Protein AF-A0A0B4E7A9-F1 (afdb_monomer_lite)

Structure (mmCIF, N/CA/C/O backbone):
data_AF-A0A0B4E7A9-F1
#
_entry.id   AF-A0A0B4E7A9-F1
#
loop_
_atom_site.group_PDB
_atom_site.id
_atom_site.type_symbol
_atom_site.label_atom_id
_atom_site.label_alt_id
_atom_site.label_comp_id
_atom_site.label_asym_id
_atom_site.label_entity_id
_atom_site.label_seq_id
_atom_site.pdbx_PDB_ins_code
_atom_site.Cartn_x
_atom_site.Cartn_y
_atom_site.Cartn_z
_atom_site.occupancy
_atom_site.B_iso_or_equiv
_atom_site.auth_seq_id
_atom_site.auth_comp_id
_atom_site.auth_asym_id
_atom_site.auth_atom_id
_atom_site.pdbx_PDB_model_num
ATOM 1 N N . MET A 1 1 ? 3.392 7.972 -20.633 1.00 79.25 1 MET A N 1
ATOM 2 C CA . MET A 1 1 ? 4.430 6.943 -20.381 1.00 79.25 1 MET A CA 1
ATOM 3 C C . MET A 1 1 ? 4.010 5.597 -20.939 1.00 79.25 1 MET A C 1
ATOM 5 O O . MET A 1 1 ? 4.688 5.140 -21.844 1.00 79.25 1 MET A O 1
ATOM 9 N N . ALA A 1 2 ? 2.879 5.023 -20.505 1.00 83.12 2 ALA A N 1
ATOM 10 C CA . ALA A 1 2 ? 2.368 3.747 -21.030 1.00 83.12 2 ALA A CA 1
ATOM 11 C C . ALA A 1 2 ? 2.294 3.698 -22.569 1.00 83.12 2 ALA A C 1
ATOM 13 O O . ALA A 1 2 ? 2.794 2.765 -23.182 1.00 83.12 2 ALA A O 1
ATOM 14 N N . THR A 1 3 ? 1.783 4.761 -23.200 1.00 85.19 3 THR A N 1
ATOM 15 C CA . THR A 1 3 ? 1.750 4.888 -24.666 1.00 85.19 3 THR A CA 1
ATOM 16 C C . THR A 1 3 ? 3.132 4.816 -25.310 1.00 85.19 3 THR A C 1
ATOM 18 O O . THR A 1 3 ? 3.281 4.177 -26.338 1.00 85.19 3 THR A O 1
ATOM 21 N N . ARG A 1 4 ? 4.161 5.435 -24.716 1.00 87.12 4 ARG A N 1
ATOM 22 C CA . ARG A 1 4 ? 5.531 5.362 -25.244 1.00 87.12 4 ARG A CA 1
ATOM 23 C C . ARG A 1 4 ? 6.093 3.954 -25.110 1.00 87.12 4 ARG A C 1
ATOM 25 O O . ARG A 1 4 ? 6.691 3.473 -26.062 1.00 87.12 4 ARG A O 1
ATOM 32 N N . VAL A 1 5 ? 5.907 3.338 -23.943 1.00 87.62 5 VAL A N 1
ATOM 33 C CA . VAL A 1 5 ? 6.397 1.985 -23.650 1.00 87.62 5 VAL A CA 1
ATOM 34 C C . VAL A 1 5 ? 5.824 0.968 -24.634 1.00 87.62 5 VAL A C 1
ATOM 36 O O . VAL A 1 5 ? 6.561 0.118 -25.115 1.00 87.62 5 VAL A O 1
ATOM 39 N N . PHE A 1 6 ? 4.553 1.116 -25.006 1.00 89.62 6 PHE A N 1
ATOM 40 C CA . PHE A 1 6 ? 3.907 0.259 -25.997 1.00 89.62 6 PHE A CA 1
ATOM 41 C C . PHE A 1 6 ? 4.597 0.264 -27.374 1.00 89.62 6 PHE A C 1
ATOM 43 O O . PHE A 1 6 ? 4.564 -0.733 -28.082 1.00 89.62 6 PHE A O 1
ATOM 50 N N . PHE A 1 7 ? 5.234 1.374 -27.759 1.00 90.31 7 PHE A N 1
ATOM 51 C CA . PHE A 1 7 ? 5.950 1.500 -29.034 1.00 90.31 7 PHE A CA 1
ATOM 52 C C . PHE A 1 7 ? 7.452 1.198 -28.929 1.00 90.31 7 PHE A C 1
ATOM 54 O O . PHE A 1 7 ? 8.188 1.476 -29.876 1.00 90.31 7 PHE A O 1
ATOM 61 N N . LEU A 1 8 ? 7.933 0.690 -27.791 1.00 89.69 8 LEU A N 1
ATOM 62 C CA . LEU A 1 8 ? 9.306 0.201 -27.689 1.00 89.69 8 LEU A CA 1
ATOM 63 C C . LEU A 1 8 ? 9.434 -1.157 -28.386 1.00 89.69 8 LEU A C 1
ATOM 65 O O . LEU A 1 8 ? 8.503 -1.970 -28.357 1.00 89.69 8 LEU A O 1
ATOM 69 N N . GLU A 1 9 ? 10.599 -1.398 -28.984 1.00 90.12 9 GLU A N 1
ATOM 70 C CA . GLU A 1 9 ? 10.976 -2.720 -29.489 1.00 90.12 9 GLU A CA 1
ATOM 71 C C . GLU A 1 9 ? 10.923 -3.741 -28.346 1.00 90.12 9 GLU A C 1
ATOM 73 O O . GLU A 1 9 ? 11.226 -3.411 -27.204 1.00 90.12 9 GLU A O 1
ATOM 78 N N . ASP A 1 10 ? 10.458 -4.957 -28.631 1.00 89.88 10 ASP A N 1
ATOM 79 C CA . ASP A 1 10 ? 10.307 -6.058 -27.666 1.00 89.88 10 ASP A CA 1
ATOM 80 C C . ASP A 1 10 ? 9.360 -5.822 -26.470 1.00 89.88 10 ASP A C 1
ATOM 82 O O . ASP A 1 10 ? 9.141 -6.727 -25.659 1.00 89.88 10 ASP A O 1
ATOM 86 N N . SER A 1 11 ? 8.670 -4.679 -26.397 1.00 91.25 11 SER A N 1
ATOM 87 C CA . SER A 1 11 ? 7.643 -4.414 -25.373 1.00 91.25 11 SER A CA 1
ATOM 88 C C . SER A 1 11 ? 6.529 -5.470 -25.352 1.00 91.25 11 SER A C 1
ATOM 90 O O . SER A 1 11 ? 6.029 -5.837 -24.286 1.00 91.25 11 SER A O 1
ATOM 92 N N . THR A 1 12 ? 6.187 -6.034 -26.517 1.00 93.19 12 THR A N 1
ATOM 93 C CA . THR A 1 12 ? 5.204 -7.124 -26.649 1.00 93.19 12 THR A CA 1
ATOM 94 C C . THR A 1 12 ? 5.614 -8.366 -25.856 1.00 93.19 12 THR A C 1
ATOM 96 O O . THR A 1 12 ? 4.750 -9.009 -25.261 1.00 93.19 12 THR A O 1
ATOM 99 N N . ILE A 1 13 ? 6.912 -8.675 -25.768 1.00 92.56 13 ILE A N 1
ATOM 100 C CA . ILE A 1 13 ? 7.423 -9.804 -24.976 1.00 92.56 13 ILE A CA 1
ATOM 101 C C . ILE A 1 13 ? 7.167 -9.556 -23.487 1.00 92.56 13 ILE A C 1
ATOM 103 O O . ILE A 1 13 ? 6.699 -10.448 -22.782 1.00 92.56 13 ILE A O 1
ATOM 107 N N . GLY A 1 14 ? 7.395 -8.332 -23.008 1.00 91.25 14 GLY A N 1
ATOM 108 C CA . GLY A 1 14 ? 7.110 -7.987 -21.616 1.00 91.25 14 GLY A CA 1
ATOM 109 C C . GLY A 1 14 ? 5.615 -7.992 -21.283 1.00 91.25 14 GLY A C 1
ATOM 110 O O . GLY A 1 14 ? 5.234 -8.432 -20.199 1.00 91.25 14 GLY A O 1
ATOM 111 N N . TYR A 1 15 ? 4.744 -7.597 -22.218 1.00 93.19 15 TYR A N 1
ATOM 112 C CA . TYR A 1 15 ? 3.298 -7.786 -22.047 1.00 93.19 15 TYR A CA 1
ATOM 113 C C . TYR A 1 15 ? 2.917 -9.269 -22.009 1.00 93.19 15 TYR A C 1
ATOM 115 O O . TYR A 1 15 ? 2.138 -9.675 -21.150 1.00 93.19 15 TYR A O 1
ATOM 123 N N . GLN A 1 16 ? 3.482 -10.099 -22.889 1.00 93.25 16 GLN A N 1
ATOM 124 C CA . GLN A 1 16 ? 3.262 -11.548 -22.845 1.00 93.25 16 GLN A CA 1
ATOM 125 C C . GLN A 1 16 ? 3.737 -12.144 -21.518 1.00 93.25 16 GLN A C 1
ATOM 127 O O . GLN A 1 16 ? 3.043 -12.984 -20.957 1.00 93.25 16 GLN A O 1
ATOM 132 N N . PHE A 1 17 ? 4.869 -11.682 -20.985 1.00 90.38 17 PHE A N 1
ATOM 133 C CA . PHE A 1 17 ? 5.368 -12.105 -19.680 1.00 90.38 17 PHE A CA 1
ATOM 134 C C . PHE A 1 17 ? 4.383 -11.783 -18.545 1.00 90.38 17 PHE A C 1
ATOM 136 O O . PHE A 1 17 ? 4.127 -12.652 -17.718 1.00 90.38 17 PHE A O 1
ATOM 143 N N . LEU A 1 18 ? 3.788 -10.582 -18.532 1.00 89.19 18 LEU A N 1
ATOM 144 C CA . LEU A 1 18 ? 2.791 -10.184 -17.525 1.00 89.19 18 LEU A CA 1
ATOM 145 C C . LEU A 1 18 ? 1.546 -11.079 -17.526 1.00 89.19 18 LEU A C 1
ATOM 147 O O . LEU A 1 18 ? 1.022 -11.411 -16.467 1.00 89.19 18 LEU A O 1
ATOM 151 N N . TRP A 1 19 ? 1.065 -11.449 -18.713 1.00 89.88 19 TRP A N 1
ATOM 152 C CA . TRP A 1 19 ? -0.195 -12.183 -18.868 1.00 89.88 19 TRP A CA 1
ATOM 153 C C . TRP A 1 19 ? -0.018 -13.699 -18.984 1.00 89.88 19 TRP A C 1
ATOM 155 O O . TRP A 1 19 ? -1.009 -14.431 -19.032 1.00 89.88 19 TRP A O 1
ATOM 165 N N . LYS A 1 20 ? 1.222 -14.196 -19.025 1.00 91.25 20 LYS A N 1
ATOM 166 C CA . LYS A 1 20 ? 1.509 -15.630 -19.069 1.00 91.25 20 LYS A CA 1
ATOM 167 C C . LYS A 1 20 ? 1.197 -16.258 -17.712 1.00 91.25 20 LYS A C 1
ATOM 169 O O . LYS A 1 20 ? 2.032 -16.279 -16.811 1.00 91.25 20 LYS A O 1
ATOM 174 N N . ALA A 1 21 ? -0.009 -16.803 -17.595 1.00 88.19 21 ALA A N 1
ATOM 175 C CA . ALA A 1 21 ? -0.412 -17.581 -16.436 1.00 88.19 21 ALA A CA 1
ATOM 176 C C . ALA A 1 21 ? 0.412 -18.873 -16.345 1.00 88.19 21 ALA A C 1
ATOM 178 O O . ALA A 1 21 ? 0.481 -19.660 -17.291 1.00 88.19 21 ALA A O 1
ATOM 179 N N . ASP A 1 22 ? 1.020 -19.086 -15.184 1.00 90.00 22 ASP A N 1
ATOM 180 C CA . ASP A 1 22 ? 1.728 -20.309 -14.833 1.00 90.00 22 ASP A CA 1
ATOM 181 C C . ASP A 1 22 ? 0.898 -21.056 -13.783 1.00 90.00 22 ASP A C 1
ATOM 183 O O . ASP A 1 22 ? 0.927 -20.743 -12.589 1.00 90.00 22 ASP A O 1
ATOM 187 N N . PHE A 1 23 ? 0.093 -22.011 -14.250 1.00 89.88 23 PHE A N 1
ATOM 188 C CA . PHE A 1 23 ? -0.813 -22.768 -13.387 1.00 89.88 23 PHE A CA 1
ATOM 189 C C . PHE A 1 23 ? -0.063 -23.662 -12.398 1.00 89.88 23 PHE A C 1
ATOM 191 O O . PHE A 1 23 ? -0.579 -23.910 -11.312 1.00 89.88 23 PHE A O 1
ATOM 198 N N . GLU A 1 24 ? 1.163 -24.093 -12.704 1.00 92.50 24 GLU A N 1
ATOM 199 C CA . GLU A 1 24 ? 1.967 -24.870 -11.755 1.00 92.50 24 GLU A CA 1
ATOM 200 C C . GLU A 1 24 ? 2.304 -24.029 -10.521 1.00 92.50 24 GLU A C 1
ATOM 202 O O . GLU A 1 24 ? 2.195 -24.505 -9.388 1.00 92.50 24 GLU A O 1
ATOM 207 N N . LYS A 1 25 ? 2.608 -22.739 -10.715 1.00 88.19 25 LYS A N 1
ATOM 208 C CA . LYS A 1 25 ? 2.828 -21.802 -9.603 1.00 88.19 25 LYS A CA 1
ATOM 209 C C . LYS A 1 25 ? 1.578 -21.555 -8.768 1.00 88.19 25 LYS A C 1
ATOM 211 O O . LYS A 1 25 ? 1.718 -21.258 -7.584 1.00 88.19 25 LYS A O 1
ATOM 216 N N . MET A 1 26 ? 0.374 -21.721 -9.316 1.00 88.81 26 MET A N 1
ATOM 217 C CA . MET A 1 26 ? -0.864 -21.578 -8.537 1.00 88.81 26 MET A CA 1
ATOM 218 C C . MET A 1 26 ? -1.050 -22.692 -7.501 1.00 88.81 26 MET A C 1
ATOM 220 O O . MET A 1 26 ? -1.700 -22.466 -6.481 1.00 88.81 26 MET A O 1
ATOM 224 N N . PHE A 1 27 ? -0.468 -23.873 -7.724 1.00 90.94 27 PHE A N 1
ATOM 225 C CA . PHE A 1 27 ? -0.496 -24.971 -6.751 1.00 90.94 27 PHE A CA 1
ATOM 226 C C . PHE A 1 27 ? 0.582 -24.837 -5.668 1.00 90.94 27 PHE A C 1
ATOM 228 O O . PHE A 1 27 ? 0.568 -25.571 -4.679 1.00 90.94 27 PHE A O 1
ATOM 235 N N . GLN A 1 28 ? 1.512 -23.891 -5.817 1.00 89.44 28 GLN A N 1
ATOM 236 C CA . GLN A 1 28 ? 2.555 -23.644 -4.830 1.00 89.44 28 GLN A CA 1
ATOM 237 C C . GLN A 1 28 ? 2.029 -22.733 -3.721 1.00 89.44 28 GLN A C 1
ATOM 239 O O . GLN A 1 28 ? 1.655 -21.585 -3.959 1.00 89.44 28 GLN A O 1
ATOM 244 N N . ILE A 1 29 ? 2.086 -23.216 -2.478 1.00 84.19 29 ILE A N 1
ATOM 245 C CA . ILE A 1 29 ? 1.688 -22.454 -1.281 1.00 84.19 29 ILE A CA 1
ATOM 246 C C . ILE A 1 29 ? 2.434 -21.111 -1.211 1.00 84.19 29 ILE A C 1
ATOM 248 O O . ILE A 1 29 ? 1.846 -20.085 -0.878 1.00 84.19 29 ILE A O 1
ATOM 252 N N . LYS A 1 30 ? 3.714 -21.100 -1.605 1.00 83.69 30 LYS A N 1
ATOM 253 C CA . LYS A 1 30 ? 4.570 -19.907 -1.624 1.00 83.69 30 LYS A CA 1
ATOM 254 C C . LYS A 1 30 ? 4.008 -18.762 -2.476 1.00 83.69 30 LYS A C 1
ATOM 256 O O . LYS A 1 30 ? 4.111 -17.611 -2.067 1.00 83.69 30 LYS A O 1
ATOM 261 N N . THR A 1 31 ? 3.362 -19.061 -3.604 1.00 87.62 31 THR A N 1
ATOM 262 C CA . THR A 1 31 ? 2.726 -18.043 -4.459 1.00 87.62 31 THR A CA 1
ATOM 263 C C . THR A 1 31 ? 1.626 -17.295 -3.712 1.00 87.62 31 THR A C 1
ATOM 265 O O . THR A 1 31 ? 1.556 -16.070 -3.769 1.00 87.62 31 THR A O 1
ATOM 268 N N . TRP A 1 32 ? 0.798 -18.024 -2.963 1.00 85.19 32 TRP A N 1
ATOM 269 C CA . TRP A 1 32 ? -0.283 -17.436 -2.176 1.00 85.19 32 TRP A CA 1
ATOM 270 C C . TRP A 1 32 ? 0.235 -16.656 -0.972 1.00 85.19 32 TRP A C 1
ATOM 272 O O . TRP A 1 32 ? -0.303 -15.595 -0.674 1.00 85.19 32 TRP A O 1
ATOM 282 N N . ILE A 1 33 ? 1.300 -17.133 -0.318 1.00 81.25 33 ILE A N 1
ATOM 283 C CA . ILE A 1 33 ? 1.953 -16.399 0.777 1.00 81.25 33 ILE A CA 1
ATOM 284 C C . ILE A 1 33 ? 2.429 -15.034 0.285 1.00 81.25 33 ILE A C 1
ATOM 286 O O . ILE A 1 33 ? 2.100 -14.023 0.897 1.00 81.25 33 ILE A O 1
ATOM 290 N N . PHE A 1 34 ? 3.148 -15.002 -0.838 1.00 83.00 34 PHE A N 1
ATOM 291 C CA . PHE A 1 34 ? 3.664 -13.759 -1.406 1.00 83.00 34 PHE A CA 1
ATOM 292 C C . PHE A 1 34 ? 2.551 -12.825 -1.868 1.00 83.00 34 PHE A C 1
ATOM 294 O O . PHE A 1 34 ? 2.613 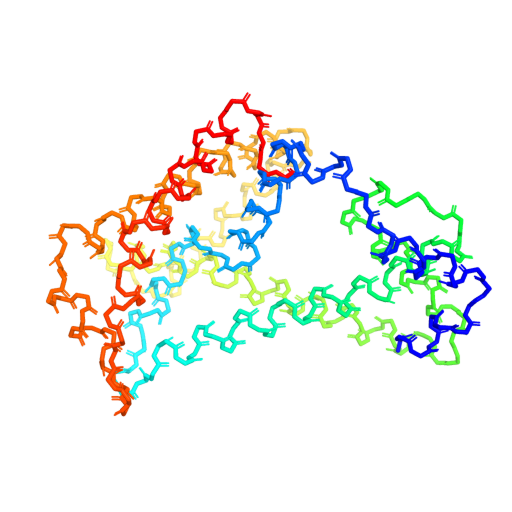-11.632 -1.595 1.00 83.00 34 PHE A O 1
ATOM 301 N N . ALA A 1 35 ? 1.500 -13.352 -2.502 1.00 86.25 35 ALA A N 1
ATOM 302 C CA . ALA A 1 35 ? 0.350 -12.545 -2.904 1.00 86.25 35 ALA A CA 1
ATOM 303 C C . ALA A 1 35 ? -0.373 -11.922 -1.695 1.00 86.25 35 ALA A C 1
ATOM 305 O O . ALA A 1 35 ? -0.712 -10.738 -1.715 1.00 86.25 35 ALA A O 1
ATOM 306 N N . LEU A 1 36 ? -0.583 -12.703 -0.630 1.00 84.62 36 LEU A N 1
ATOM 307 C CA . LEU A 1 36 ? -1.220 -12.227 0.596 1.00 84.62 36 LEU A CA 1
ATOM 308 C C . LEU A 1 36 ? -0.346 -11.209 1.331 1.00 84.62 36 LEU A C 1
ATOM 310 O O . LEU A 1 36 ? -0.856 -10.170 1.742 1.00 84.62 36 LEU A O 1
ATOM 314 N N . GLY A 1 37 ? 0.957 -11.464 1.463 1.00 80.06 37 GLY A N 1
ATOM 315 C CA . GLY A 1 37 ? 1.880 -10.505 2.063 1.00 80.06 37 GLY A CA 1
ATOM 316 C C . GLY A 1 37 ? 1.912 -9.189 1.293 1.00 80.06 37 GLY A C 1
ATOM 317 O O . GLY A 1 37 ? 1.766 -8.131 1.903 1.00 80.06 37 GLY A O 1
ATOM 318 N N . GLN A 1 38 ? 1.976 -9.239 -0.043 1.00 83.19 38 GLN A N 1
ATOM 319 C CA . GLN A 1 38 ? 1.880 -8.041 -0.883 1.00 83.19 38 GLN A CA 1
ATOM 320 C C . GLN A 1 38 ? 0.583 -7.265 -0.634 1.00 83.19 38 GLN A C 1
ATOM 322 O O . GLN A 1 38 ? 0.642 -6.058 -0.425 1.00 83.19 38 GLN A O 1
ATOM 327 N N . ALA A 1 39 ? -0.569 -7.940 -0.573 1.00 85.81 39 ALA A N 1
ATOM 328 C CA . ALA A 1 39 ? -1.846 -7.283 -0.297 1.00 85.81 39 ALA A CA 1
ATOM 329 C C . ALA A 1 39 ? -1.878 -6.607 1.089 1.00 85.81 39 ALA A C 1
ATOM 331 O O . ALA A 1 39 ? -2.366 -5.484 1.218 1.00 85.81 39 ALA A O 1
ATOM 332 N N . PHE A 1 40 ? -1.326 -7.255 2.121 1.00 80.94 40 PHE A N 1
ATOM 333 C CA . PHE A 1 40 ? -1.244 -6.688 3.473 1.00 80.94 40 PHE A CA 1
ATOM 334 C C . PHE A 1 40 ? -0.328 -5.461 3.533 1.00 80.94 4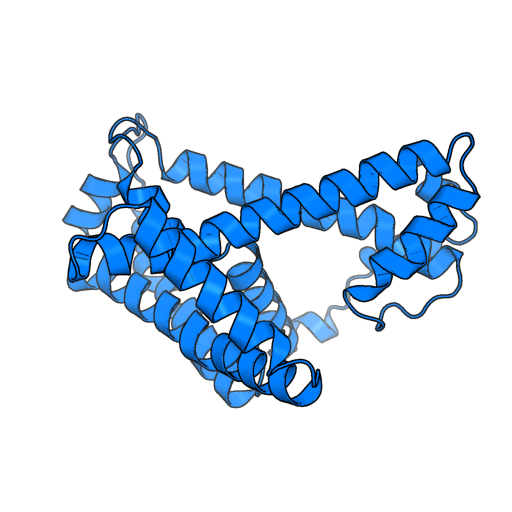0 PHE A C 1
ATOM 336 O O . PHE A 1 40 ? -0.666 -4.489 4.216 1.00 80.94 40 PHE A O 1
ATOM 343 N N . PHE A 1 41 ? 0.794 -5.485 2.808 1.00 78.31 41 PHE A N 1
ATOM 344 C CA . PHE A 1 41 ? 1.702 -4.343 2.706 1.00 78.31 41 PHE A CA 1
ATOM 345 C C . PHE A 1 41 ? 1.122 -3.194 1.893 1.00 78.31 41 PHE A C 1
ATOM 347 O O . PHE A 1 41 ? 1.161 -2.058 2.360 1.00 78.31 41 PHE A O 1
ATOM 354 N N . SER A 1 42 ? 0.567 -3.486 0.714 1.00 84.38 42 SER A N 1
ATOM 355 C CA . SER A 1 42 ? 0.024 -2.478 -0.204 1.00 84.38 42 SER A CA 1
ATOM 356 C C . SER A 1 42 ? -1.100 -1.680 0.458 1.00 84.38 42 SER A C 1
ATOM 358 O O . SER A 1 42 ? -1.103 -0.453 0.436 1.00 84.38 42 SER A O 1
ATOM 360 N N . LEU A 1 43 ? -1.991 -2.370 1.179 1.00 84.38 43 LEU A N 1
ATOM 361 C CA . LEU A 1 43 ? -3.111 -1.747 1.891 1.00 84.38 43 LEU A CA 1
ATOM 362 C C . LEU A 1 43 ? -2.768 -1.266 3.309 1.00 84.38 43 LEU A C 1
ATOM 364 O O . LEU A 1 43 ? -3.647 -0.771 4.012 1.00 84.38 43 LEU A O 1
ATOM 368 N N . SER A 1 44 ? -1.515 -1.416 3.752 1.00 79.88 44 SER A N 1
ATOM 369 C CA . SER A 1 44 ? -1.063 -1.021 5.092 1.00 79.88 44 SER A CA 1
ATOM 370 C C . SER A 1 44 ? -1.936 -1.593 6.228 1.00 79.88 44 SER A C 1
ATOM 372 O O . SER A 1 44 ? -2.208 -0.929 7.229 1.00 79.88 44 SER A O 1
ATOM 374 N N . LEU A 1 45 ? -2.386 -2.848 6.093 1.00 74.12 45 LEU A N 1
ATOM 375 C CA . LEU A 1 45 ? -3.352 -3.474 7.018 1.00 74.12 45 LEU A CA 1
ATOM 376 C C . LEU A 1 45 ? -2.796 -3.738 8.424 1.00 74.12 45 LEU A C 1
ATOM 378 O O . LEU A 1 45 ? -3.553 -4.026 9.347 1.00 74.12 45 LEU A O 1
ATOM 382 N N . ALA A 1 46 ? -1.483 -3.626 8.593 1.00 63.34 46 ALA A N 1
ATOM 383 C CA . ALA A 1 46 ? -0.818 -3.700 9.886 1.00 63.34 46 ALA A CA 1
ATOM 384 C C . ALA A 1 46 ? -0.413 -2.334 10.458 1.00 63.34 46 ALA A C 1
ATOM 386 O O . ALA A 1 46 ? 0.170 -2.266 11.540 1.00 63.34 46 ALA A O 1
ATOM 387 N N . GLY A 1 47 ? -0.656 -1.252 9.717 1.00 63.44 47 GLY A N 1
ATOM 388 C CA . GLY A 1 47 ? -0.282 0.089 10.129 1.00 63.44 47 GLY A CA 1
ATOM 389 C C . GLY A 1 47 ? -1.254 0.629 11.171 1.00 63.44 47 GLY A C 1
ATOM 390 O O . GLY A 1 47 ? -2.438 0.809 10.893 1.00 63.44 47 GLY A O 1
ATOM 391 N N . SER A 1 48 ? -0.733 0.994 12.342 1.00 68.12 48 SER A N 1
ATOM 392 C CA . SER A 1 48 ? -1.415 1.862 13.313 1.00 68.12 48 SER A CA 1
ATOM 393 C C . SER A 1 48 ? -1.952 3.147 12.667 1.00 68.12 48 SER A C 1
ATOM 395 O O . SER A 1 48 ? -2.978 3.661 13.097 1.00 68.12 48 SER A O 1
ATOM 397 N N . GLY A 1 49 ? -1.310 3.631 11.598 1.00 73.06 49 GLY A N 1
ATOM 398 C CA . GLY A 1 49 ? -1.705 4.835 10.862 1.00 73.06 49 GLY A CA 1
ATOM 399 C C . GLY A 1 49 ? -3.147 4.825 10.341 1.00 73.06 49 GLY A C 1
ATOM 400 O O . GLY A 1 49 ? -3.843 5.827 10.465 1.00 73.06 49 GLY A O 1
ATOM 401 N N . THR A 1 50 ? -3.662 3.689 9.857 1.00 81.19 50 THR A N 1
ATOM 402 C CA . THR A 1 50 ? -5.062 3.610 9.391 1.00 81.19 50 THR A CA 1
ATOM 403 C C . THR A 1 50 ? -6.056 3.737 10.548 1.00 81.19 50 THR A C 1
ATOM 405 O O . THR A 1 50 ? -7.124 4.319 10.377 1.00 81.19 50 THR A O 1
ATOM 408 N N . VAL A 1 51 ? -5.699 3.242 11.738 1.00 82.06 51 VAL A N 1
ATOM 409 C CA . VAL A 1 51 ? -6.511 3.401 12.957 1.00 82.06 51 VAL A CA 1
ATOM 410 C C . VAL A 1 51 ? -6.496 4.857 13.419 1.00 82.06 51 VAL A C 1
ATOM 412 O O . VAL A 1 51 ? -7.554 5.403 13.717 1.00 82.06 51 VAL A O 1
ATOM 415 N N . VAL A 1 52 ? -5.326 5.499 13.401 1.00 82.44 52 VAL A N 1
ATOM 416 C CA . VAL A 1 52 ? -5.166 6.927 13.722 1.00 82.44 52 VAL A CA 1
ATOM 417 C C . VAL A 1 52 ? -5.970 7.803 12.761 1.00 82.44 52 VAL A C 1
ATOM 419 O O . VAL A 1 52 ? -6.735 8.662 13.174 1.00 82.44 52 VAL A O 1
ATOM 422 N N . TYR A 1 53 ? -5.894 7.552 11.456 1.00 82.31 53 TYR A N 1
ATOM 423 C CA . TYR A 1 53 ? -6.728 8.279 10.497 1.00 82.31 53 TYR A CA 1
ATOM 424 C C . TYR A 1 53 ? -8.213 7.985 10.680 1.00 82.31 53 TYR A C 1
ATOM 426 O O . TYR A 1 53 ? -9.034 8.888 10.526 1.00 82.31 53 TYR A O 1
ATOM 434 N N . GLY A 1 54 ? -8.551 6.753 11.059 1.00 84.94 54 GLY A N 1
ATOM 435 C CA . GLY A 1 54 ? -9.900 6.372 11.452 1.00 84.94 54 GLY A CA 1
ATOM 436 C C . GLY A 1 54 ? -10.432 7.181 12.636 1.00 84.94 54 GLY A C 1
ATOM 437 O O . GLY A 1 54 ? -11.591 7.583 12.602 1.00 84.94 54 GLY A O 1
ATOM 438 N N . SER A 1 55 ? -9.597 7.485 13.636 1.00 85.88 55 SER A N 1
ATOM 439 C CA . SER A 1 55 ? -10.000 8.266 14.818 1.00 85.88 55 SER A CA 1
ATOM 440 C C . SER A 1 55 ? -10.343 9.725 14.483 1.00 85.88 55 SER A C 1
ATOM 442 O O . SER A 1 55 ? -11.118 10.360 15.198 1.00 85.88 55 SER A O 1
ATOM 444 N N . TYR A 1 56 ? -9.819 10.246 13.367 1.00 86.88 56 TYR A N 1
ATOM 445 C CA . TYR A 1 56 ? -10.098 11.599 12.873 1.00 86.88 56 TYR A CA 1
ATOM 446 C C . TYR A 1 56 ? -11.263 11.668 11.880 1.00 86.88 56 TYR A C 1
ATOM 448 O O . TYR A 1 56 ? -11.669 12.768 11.485 1.00 86.88 56 TYR A O 1
ATOM 456 N N . LEU A 1 57 ? -11.800 10.524 11.443 1.00 90.06 57 LEU A N 1
ATOM 457 C CA . LEU A 1 57 ? -12.945 10.499 10.540 1.00 90.06 57 LEU A CA 1
ATOM 458 C C . LEU A 1 57 ? -14.212 10.955 11.262 1.00 90.06 57 LEU A C 1
ATOM 460 O O . LEU A 1 57 ? -14.476 10.619 12.413 1.00 90.06 57 LEU A O 1
ATOM 464 N N . LYS A 1 58 ? -15.035 11.713 10.542 1.00 92.12 58 LYS A N 1
ATOM 465 C CA . LYS A 1 58 ? -16.378 12.053 11.001 1.00 92.12 58 LYS A CA 1
ATOM 466 C C . LYS A 1 58 ? -17.282 10.823 10.903 1.00 92.12 58 LYS A C 1
ATOM 468 O O . LYS A 1 58 ? -17.155 10.032 9.971 1.00 92.12 58 LYS A O 1
ATOM 473 N N . GLU A 1 59 ? -18.250 10.711 11.809 1.00 91.75 59 GLU A N 1
ATOM 474 C CA . GLU A 1 59 ? -19.184 9.574 11.843 1.00 91.75 59 GLU A CA 1
ATOM 475 C C . GLU A 1 59 ? -20.146 9.506 10.639 1.00 91.75 59 GLU A C 1
ATOM 477 O O . GLU A 1 59 ? -20.807 8.492 10.427 1.00 91.75 59 GLU A O 1
ATOM 482 N N . ASP A 1 60 ? -20.247 10.564 9.830 1.00 92.56 60 ASP A N 1
ATOM 483 C CA . ASP A 1 60 ? -21.054 10.584 8.605 1.00 92.56 60 ASP A CA 1
ATOM 484 C C . ASP A 1 60 ? -20.327 9.990 7.385 1.00 92.56 60 ASP A C 1
ATOM 486 O O . ASP A 1 60 ? -20.921 9.871 6.309 1.00 92.56 60 ASP A O 1
ATOM 490 N N . VAL A 1 61 ? -19.063 9.585 7.537 1.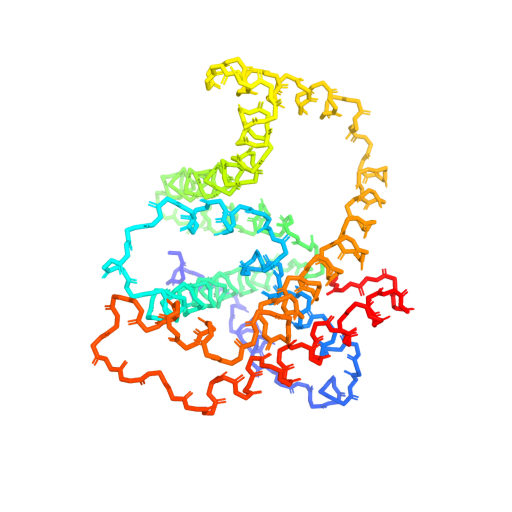00 93.50 61 VAL A N 1
ATOM 491 C CA . VAL A 1 61 ? -18.266 8.992 6.461 1.00 93.50 61 VAL A CA 1
ATOM 492 C C . VAL A 1 61 ? -18.564 7.503 6.315 1.00 93.50 61 VAL A C 1
ATOM 494 O O . VAL A 1 61 ? -18.422 6.715 7.242 1.00 93.50 61 VAL A O 1
ATOM 497 N N . ASP A 1 62 ? -18.896 7.095 5.091 1.00 94.31 62 ASP A N 1
ATOM 498 C CA . ASP A 1 62 ? -19.023 5.688 4.727 1.00 94.31 62 ASP A CA 1
ATOM 499 C C . ASP A 1 62 ? -17.636 5.022 4.606 1.00 94.31 62 ASP A C 1
ATOM 501 O O . ASP A 1 62 ? -16.985 5.053 3.550 1.00 94.31 62 ASP A O 1
ATOM 505 N N . VAL A 1 63 ? -17.190 4.391 5.694 1.00 92.44 63 VAL A N 1
ATOM 506 C CA . VAL A 1 63 ? -15.875 3.731 5.780 1.00 92.44 63 VAL A CA 1
ATOM 507 C C . VAL A 1 63 ? -15.740 2.519 4.858 1.00 92.44 63 VAL A C 1
ATOM 509 O O . VAL A 1 63 ? -14.669 2.293 4.297 1.00 92.44 63 VAL A O 1
ATOM 512 N N . LEU A 1 64 ? -16.816 1.759 4.633 1.00 91.81 64 LEU A N 1
ATOM 513 C CA . LEU A 1 64 ? -16.766 0.567 3.781 1.00 91.81 64 LEU A CA 1
ATOM 514 C C . LEU A 1 64 ? -16.771 0.941 2.289 1.00 91.81 64 LEU A C 1
ATOM 516 O O . LEU A 1 64 ? -16.111 0.280 1.494 1.00 91.81 64 LEU A O 1
ATOM 520 N N . ASN A 1 65 ? -17.454 2.013 1.874 1.00 92.56 65 ASN A N 1
ATOM 521 C CA . ASN A 1 65 ? -17.319 2.503 0.497 1.00 92.56 65 ASN A CA 1
ATOM 522 C C . ASN A 1 65 ? -15.934 3.122 0.264 1.00 92.56 65 ASN A C 1
ATOM 524 O O . ASN A 1 65 ? -15.318 2.908 -0.780 1.00 92.56 65 ASN A O 1
ATOM 528 N N . SER A 1 66 ? -15.418 3.841 1.262 1.00 92.31 66 SER A N 1
ATOM 529 C CA . SER A 1 66 ? -14.069 4.409 1.214 1.00 92.31 66 SER A CA 1
ATOM 530 C C . SER A 1 66 ? -13.004 3.316 1.076 1.00 92.31 66 SER A C 1
ATOM 532 O O . SER A 1 66 ? -12.143 3.417 0.203 1.00 92.31 66 SER A O 1
ATOM 534 N N . SER A 1 67 ? -13.095 2.230 1.851 1.00 90.81 67 SER A N 1
ATOM 535 C CA . SER A 1 67 ? -12.134 1.119 1.780 1.00 90.81 67 SER A CA 1
ATOM 536 C C . SER A 1 67 ? -12.175 0.361 0.446 1.00 90.81 67 SER A C 1
ATOM 538 O O . SER A 1 67 ? -11.123 -0.046 -0.057 1.00 90.81 67 SER A O 1
ATOM 540 N N . LEU A 1 68 ? -13.354 0.230 -0.178 1.00 92.38 68 LEU A N 1
ATOM 541 C CA . LEU A 1 68 ? -13.488 -0.327 -1.530 1.00 92.38 68 LEU A CA 1
ATOM 542 C C . LEU A 1 68 ? -12.778 0.542 -2.573 1.00 92.38 68 LEU A C 1
ATOM 544 O O . LEU A 1 68 ? -12.047 0.013 -3.411 1.00 92.38 68 LEU A O 1
ATOM 548 N N . HIS A 1 69 ? -12.952 1.865 -2.510 1.00 93.88 69 HIS A N 1
ATOM 549 C CA . HIS A 1 69 ? -12.253 2.784 -3.410 1.00 93.88 69 HIS A CA 1
ATOM 550 C C . HIS A 1 69 ? -10.740 2.740 -3.210 1.00 93.88 69 HIS A C 1
ATOM 552 O O . HIS A 1 69 ? -10.016 2.649 -4.199 1.00 93.88 69 HIS A O 1
ATOM 558 N N . VAL A 1 70 ? -10.265 2.754 -1.960 1.00 91.69 70 VAL A N 1
ATOM 559 C CA . VAL A 1 70 ? -8.831 2.636 -1.649 1.00 91.69 70 VAL A CA 1
ATOM 560 C C . VAL A 1 70 ? -8.261 1.355 -2.256 1.00 91.69 70 VAL A C 1
ATOM 562 O O . VAL A 1 70 ? -7.309 1.425 -3.026 1.00 91.69 70 VAL A O 1
ATOM 565 N N . SER A 1 71 ? -8.901 0.209 -2.008 1.00 92.00 71 SER A N 1
ATOM 566 C CA . SER A 1 71 ? -8.432 -1.088 -2.518 1.00 92.00 71 SER A CA 1
ATOM 567 C C . SER A 1 71 ? -8.422 -1.152 -4.048 1.00 92.00 71 SER A C 1
ATOM 569 O O . SER A 1 71 ? -7.495 -1.695 -4.654 1.00 92.00 71 SER A O 1
ATOM 571 N N . PHE A 1 72 ? -9.443 -0.578 -4.690 1.00 95.12 72 PHE A N 1
ATOM 572 C CA . PHE A 1 72 ? -9.543 -0.529 -6.145 1.00 95.12 72 PHE A CA 1
ATOM 573 C C . PHE A 1 72 ? -8.453 0.346 -6.770 1.00 95.12 72 PHE A C 1
ATOM 575 O O . PHE A 1 72 ? -7.778 -0.096 -7.699 1.00 95.12 72 PHE A O 1
ATOM 582 N N . TYR A 1 73 ? -8.271 1.574 -6.275 1.00 94.00 73 TYR A N 1
ATOM 583 C CA . TYR A 1 73 ? -7.283 2.498 -6.831 1.00 94.00 73 TYR A CA 1
ATOM 584 C C . TYR A 1 73 ? -5.847 2.054 -6.550 1.00 94.00 73 TYR A C 1
ATOM 586 O O . TYR A 1 73 ? -5.001 2.228 -7.425 1.00 94.00 73 TYR A O 1
ATOM 594 N N . ASP A 1 74 ? -5.589 1.433 -5.398 1.00 91.50 74 ASP A N 1
ATOM 595 C CA . ASP A 1 74 ? -4.300 0.813 -5.076 1.00 91.50 74 ASP A CA 1
ATOM 596 C C . ASP A 1 74 ? -3.945 -0.291 -6.085 1.00 91.50 74 ASP A C 1
ATOM 598 O O . ASP A 1 74 ? -2.933 -0.221 -6.787 1.00 91.50 74 ASP A O 1
ATOM 602 N N . THR A 1 75 ? -4.859 -1.248 -6.273 1.00 92.44 75 THR A N 1
ATOM 603 C CA . THR A 1 75 ? -4.679 -2.349 -7.232 1.00 92.44 75 THR A CA 1
ATOM 604 C C . THR A 1 75 ? -4.532 -1.831 -8.665 1.00 92.44 75 THR A C 1
ATOM 606 O O . THR A 1 75 ? -3.676 -2.293 -9.423 1.00 92.44 75 THR A O 1
ATOM 609 N N . LEU A 1 76 ? -5.348 -0.848 -9.057 1.00 93.56 76 LEU A N 1
ATOM 610 C CA . LEU A 1 76 ? -5.276 -0.235 -10.380 1.00 93.56 76 LEU A CA 1
ATOM 611 C C . LEU A 1 76 ? -3.925 0.455 -10.600 1.00 93.56 76 LEU A C 1
ATOM 613 O O . LEU A 1 76 ? -3.326 0.292 -11.664 1.00 93.56 76 LEU A O 1
ATOM 617 N N . ALA A 1 77 ? -3.427 1.196 -9.608 1.00 89.88 77 ALA A N 1
ATOM 618 C CA . ALA A 1 77 ? -2.123 1.841 -9.676 1.00 89.88 77 ALA A CA 1
ATOM 619 C C . ALA A 1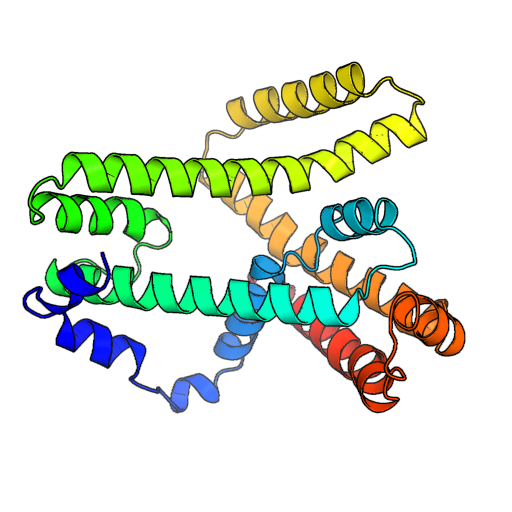 77 ? -0.992 0.809 -9.811 1.00 89.88 77 ALA A C 1
ATOM 621 O O . ALA A 1 77 ? -0.120 0.985 -10.666 1.00 89.88 77 ALA A O 1
ATOM 622 N N . ALA A 1 78 ? -1.044 -0.292 -9.054 1.00 89.62 78 ALA A N 1
ATOM 623 C CA . ALA A 1 78 ? -0.075 -1.384 -9.146 1.00 89.62 78 ALA A CA 1
ATOM 624 C C . ALA A 1 78 ? -0.065 -2.042 -10.540 1.00 89.62 78 ALA A C 1
ATOM 626 O O . ALA A 1 78 ? 1.000 -2.221 -11.138 1.00 89.62 78 ALA A O 1
ATOM 627 N N . ILE A 1 79 ? -1.242 -2.331 -11.109 1.00 91.38 79 ILE A N 1
ATOM 628 C CA . ILE A 1 79 ? -1.367 -2.891 -12.466 1.00 91.38 79 ILE A CA 1
ATOM 629 C C . ILE A 1 79 ? -0.832 -1.908 -13.513 1.00 91.38 79 ILE A C 1
ATOM 631 O O . ILE A 1 79 ? -0.071 -2.299 -14.400 1.00 91.38 79 ILE A O 1
ATOM 635 N N . LEU A 1 80 ? -1.189 -0.623 -13.416 1.00 90.81 80 LEU A N 1
ATOM 636 C CA . LEU A 1 80 ? -0.691 0.405 -14.333 1.00 90.81 80 LEU A CA 1
ATOM 637 C C . LEU A 1 80 ? 0.833 0.543 -14.249 1.00 90.81 80 LEU A C 1
ATOM 639 O O . LEU A 1 80 ? 1.487 0.644 -15.287 1.00 90.81 80 LEU A O 1
ATOM 643 N N . ALA A 1 81 ? 1.409 0.501 -13.047 1.00 88.88 81 ALA A N 1
ATOM 644 C CA . ALA A 1 81 ? 2.855 0.513 -12.858 1.00 88.88 81 ALA A CA 1
ATOM 645 C C . ALA A 1 81 ? 3.514 -0.711 -13.513 1.00 88.88 81 ALA A C 1
ATOM 647 O O . ALA A 1 81 ? 4.473 -0.551 -14.271 1.00 88.88 81 ALA A O 1
ATOM 648 N N . ALA A 1 82 ? 2.963 -1.912 -13.312 1.00 89.56 82 ALA A N 1
ATOM 649 C CA . ALA A 1 82 ? 3.461 -3.139 -13.933 1.00 89.56 82 ALA A CA 1
ATOM 650 C C . ALA A 1 82 ? 3.420 -3.075 -15.473 1.00 89.56 82 ALA A C 1
ATOM 652 O O . ALA A 1 82 ? 4.402 -3.429 -16.126 1.00 89.56 82 ALA A O 1
ATOM 653 N N . LEU A 1 83 ? 2.338 -2.538 -16.052 1.00 90.75 83 LEU A N 1
ATOM 654 C CA . LEU A 1 83 ? 2.162 -2.350 -17.502 1.00 90.75 83 LEU A CA 1
ATOM 655 C C . LEU A 1 83 ? 3.127 -1.334 -18.130 1.00 90.75 83 LEU A C 1
ATOM 657 O O . LEU A 1 83 ? 3.279 -1.313 -19.353 1.00 90.75 83 LEU A O 1
ATOM 661 N N . VAL A 1 84 ? 3.754 -0.473 -17.328 1.00 90.00 84 VAL A N 1
ATOM 662 C CA . VAL A 1 84 ? 4.780 0.468 -17.799 1.00 90.00 84 VAL A CA 1
ATOM 663 C C . VAL A 1 84 ? 6.181 -0.081 -17.542 1.00 90.00 84 VAL A C 1
ATOM 665 O O . VAL A 1 84 ? 7.022 -0.041 -18.437 1.00 90.00 84 VAL A O 1
ATOM 668 N N . ILE A 1 85 ? 6.441 -0.600 -16.342 1.00 90.06 85 ILE A N 1
ATOM 669 C CA . ILE A 1 85 ? 7.784 -1.004 -15.917 1.00 90.06 85 ILE A CA 1
ATOM 670 C C . ILE A 1 85 ? 8.200 -2.309 -16.601 1.00 90.06 85 ILE A C 1
ATOM 672 O O . ILE A 1 85 ? 9.262 -2.348 -17.214 1.00 90.06 85 ILE A O 1
ATOM 676 N N . ILE A 1 86 ? 7.377 -3.362 -16.556 1.00 90.81 86 ILE A N 1
ATOM 677 C CA . ILE A 1 86 ? 7.780 -4.687 -17.054 1.00 90.81 86 ILE A CA 1
ATOM 678 C C . ILE A 1 86 ? 8.056 -4.683 -18.567 1.00 90.81 86 ILE A C 1
ATOM 680 O O . ILE A 1 86 ? 9.126 -5.136 -18.967 1.00 90.81 86 ILE A O 1
ATOM 684 N N . PRO A 1 87 ? 7.205 -4.114 -19.439 1.00 91.75 87 PRO A N 1
ATOM 685 C CA . PRO A 1 87 ? 7.516 -4.060 -20.867 1.00 91.75 87 PRO A CA 1
ATOM 686 C C . PRO A 1 87 ? 8.761 -3.232 -21.186 1.00 91.75 87 PRO A C 1
ATOM 688 O O . PRO A 1 87 ? 9.545 -3.623 -22.051 1.00 91.75 87 PRO A O 1
ATOM 691 N N . ALA A 1 88 ? 8.999 -2.136 -20.459 1.00 90.81 88 ALA A N 1
ATOM 692 C CA . ALA A 1 88 ? 10.225 -1.353 -20.605 1.00 90.81 88 ALA A CA 1
ATOM 693 C C . ALA A 1 88 ? 11.473 -2.161 -20.210 1.00 90.81 88 ALA A C 1
ATOM 695 O O . ALA A 1 88 ? 12.517 -2.041 -20.844 1.00 90.81 88 ALA A O 1
ATOM 696 N N . VAL A 1 89 ? 11.367 -3.015 -19.192 1.00 90.31 89 VAL A N 1
ATOM 697 C CA . VAL A 1 89 ? 12.459 -3.883 -18.725 1.00 90.31 89 VAL A CA 1
ATOM 698 C C . VAL A 1 89 ? 12.888 -4.869 -19.802 1.00 90.31 89 VAL A C 1
ATOM 700 O O . VAL A 1 89 ? 14.078 -4.945 -20.102 1.00 90.31 89 VAL A O 1
ATOM 703 N N . PHE A 1 90 ? 11.926 -5.530 -20.447 1.00 90.44 90 PHE A N 1
ATOM 704 C CA . PHE A 1 90 ? 12.195 -6.412 -21.586 1.00 90.44 90 PHE A CA 1
ATOM 705 C C . PHE A 1 90 ? 12.766 -5.646 -22.784 1.00 90.44 90 PHE A C 1
ATOM 707 O O . PHE A 1 90 ? 13.777 -6.065 -23.338 1.00 90.44 90 PHE A O 1
ATOM 714 N N . SER A 1 91 ? 12.190 -4.485 -23.113 1.00 90.56 91 SER A N 1
ATOM 715 C CA . SER A 1 91 ? 12.643 -3.642 -24.235 1.00 90.56 91 SER A CA 1
ATOM 716 C C . SER A 1 91 ? 14.102 -3.189 -24.103 1.00 90.56 91 SER A C 1
ATOM 718 O O . SER A 1 91 ? 14.771 -2.907 -25.091 1.00 90.56 91 SER A O 1
ATOM 720 N N . PHE A 1 92 ? 14.610 -3.078 -22.872 1.00 90.12 92 PHE A N 1
ATOM 721 C CA . PHE A 1 92 ? 15.989 -2.669 -22.601 1.00 90.12 92 PHE A CA 1
ATOM 722 C C . PHE A 1 92 ? 16.895 -3.819 -22.143 1.00 90.12 92 PHE A C 1
ATOM 724 O O . PHE A 1 92 ? 17.989 -3.544 -21.640 1.00 90.12 92 PHE A O 1
ATOM 731 N N . GLY A 1 93 ? 16.447 -5.074 -22.268 1.00 86.69 93 GLY A N 1
ATOM 732 C CA . GLY A 1 93 ? 17.223 -6.263 -21.903 1.00 86.69 93 GLY A CA 1
ATOM 733 C C . GLY A 1 93 ? 17.637 -6.313 -20.428 1.00 86.69 93 GLY A C 1
ATOM 734 O O . GLY A 1 93 ? 18.726 -6.784 -20.113 1.00 86.69 93 GLY A O 1
ATOM 735 N N . MET A 1 94 ? 16.817 -5.765 -19.527 1.00 86.62 94 MET A N 1
ATOM 736 C CA . MET A 1 94 ? 17.085 -5.765 -18.085 1.00 86.62 94 MET A CA 1
ATOM 737 C C . MET A 1 94 ? 16.489 -7.000 -17.404 1.00 86.62 94 MET A C 1
ATOM 739 O O . MET A 1 94 ? 15.464 -7.531 -17.827 1.00 86.62 94 MET A O 1
ATOM 743 N N . GLU A 1 95 ? 17.106 -7.427 -16.303 1.00 82.75 95 GLU A N 1
ATOM 744 C CA . GLU A 1 95 ? 16.579 -8.519 -15.487 1.00 82.75 95 GLU A CA 1
ATOM 745 C C . GLU A 1 95 ? 15.383 -8.063 -14.641 1.00 82.75 95 GLU A C 1
ATOM 747 O O . GLU A 1 95 ? 15.466 -7.116 -13.857 1.00 82.75 95 GLU A O 1
ATOM 752 N N . VAL A 1 96 ? 14.265 -8.784 -14.761 1.00 75.88 96 VAL A N 1
ATOM 753 C CA . VAL A 1 96 ? 13.022 -8.523 -14.009 1.00 75.88 96 VAL A CA 1
ATOM 754 C C . VAL A 1 96 ? 13.210 -8.726 -12.496 1.00 75.88 96 VAL A C 1
ATOM 756 O O . VAL A 1 96 ? 12.492 -8.135 -11.694 1.00 75.88 96 VAL A O 1
ATOM 759 N N . SER A 1 97 ? 14.205 -9.517 -12.090 1.00 69.62 97 SER A N 1
ATOM 760 C CA . SER A 1 97 ? 14.547 -9.833 -10.697 1.00 69.62 97 SER A CA 1
ATOM 761 C C . SER A 1 97 ? 15.261 -8.712 -9.932 1.00 69.62 97 SER A C 1
ATOM 763 O O . SER A 1 97 ? 15.514 -8.881 -8.743 1.00 69.62 97 SER A O 1
ATOM 765 N N . ALA A 1 98 ? 15.564 -7.562 -10.547 1.00 59.31 98 ALA A N 1
ATOM 766 C CA . ALA A 1 98 ? 16.320 -6.486 -9.885 1.00 59.31 98 ALA A CA 1
ATOM 767 C C . ALA A 1 98 ? 15.529 -5.688 -8.816 1.00 59.31 98 ALA A C 1
ATOM 769 O O . ALA A 1 98 ? 16.036 -4.707 -8.267 1.00 59.31 98 ALA A O 1
ATOM 770 N N . GLY A 1 99 ? 14.294 -6.095 -8.501 1.00 67.12 99 GLY A N 1
ATOM 771 C CA . GLY A 1 99 ? 13.519 -5.568 -7.377 1.00 67.12 99 GLY A CA 1
ATOM 772 C C . GLY A 1 99 ? 13.057 -4.110 -7.543 1.00 67.12 99 GLY A C 1
ATOM 773 O O . GLY A 1 99 ? 12.949 -3.611 -8.665 1.00 67.12 99 GLY A O 1
ATOM 774 N N . PRO A 1 100 ? 12.776 -3.392 -6.437 1.00 60.41 100 PRO A N 1
ATOM 775 C CA . PRO A 1 100 ? 12.228 -2.027 -6.465 1.00 60.41 100 PRO A CA 1
ATOM 776 C C . PRO A 1 100 ? 13.113 -1.008 -7.202 1.00 60.41 100 PRO A C 1
ATOM 778 O O . PRO A 1 100 ? 12.614 -0.027 -7.752 1.00 60.41 100 PRO A O 1
ATOM 781 N N . GLY A 1 101 ? 14.425 -1.264 -7.278 1.00 71.06 101 GLY A N 1
ATOM 782 C CA . GLY A 1 101 ? 15.384 -0.452 -8.034 1.00 71.06 101 GLY A CA 1
ATOM 783 C C . GLY A 1 101 ? 15.114 -0.412 -9.543 1.00 71.06 101 GLY A C 1
ATOM 784 O O . GLY A 1 101 ? 15.570 0.501 -10.233 1.00 71.06 101 GLY A O 1
ATOM 785 N N . LEU A 1 102 ? 14.326 -1.357 -10.062 1.00 78.25 102 LEU A N 1
ATOM 786 C CA . LEU A 1 102 ? 14.042 -1.503 -11.486 1.00 78.25 102 LEU A CA 1
ATOM 787 C C . LEU A 1 102 ? 13.361 -0.267 -12.079 1.00 78.25 102 LEU A C 1
ATOM 789 O O . LEU A 1 102 ? 13.674 0.115 -13.205 1.00 78.25 102 LEU A O 1
ATOM 793 N N . MET A 1 103 ? 12.502 0.422 -11.318 1.00 85.38 103 MET A N 1
ATOM 794 C CA . MET A 1 103 ? 11.896 1.676 -11.784 1.00 85.38 103 MET A CA 1
ATOM 795 C C . MET A 1 103 ? 12.946 2.774 -12.007 1.00 85.38 103 MET A C 1
ATOM 797 O O . MET A 1 103 ? 12.840 3.541 -12.964 1.00 85.38 103 MET A O 1
ATOM 801 N N . PHE A 1 104 ? 13.988 2.820 -11.171 1.00 85.81 104 PHE A N 1
ATOM 802 C CA . PHE A 1 104 ? 15.066 3.808 -11.247 1.00 85.81 104 PHE A CA 1
ATOM 803 C C . PHE A 1 104 ? 16.079 3.499 -12.354 1.00 85.81 104 PHE A C 1
ATOM 805 O O . PHE A 1 104 ? 16.863 4.369 -12.717 1.00 85.81 104 PHE A O 1
ATOM 812 N N . LEU A 1 105 ? 16.036 2.297 -12.933 1.00 84.69 105 LEU A N 1
ATOM 813 C CA . LEU A 1 105 ? 16.828 1.924 -14.106 1.00 84.69 105 LEU A CA 1
ATOM 814 C C . LEU A 1 105 ? 16.008 2.036 -15.398 1.00 84.69 105 LEU A C 1
ATOM 816 O O . LEU A 1 105 ? 16.455 2.635 -16.378 1.00 84.69 105 LEU A O 1
ATOM 820 N N . ALA A 1 106 ? 14.787 1.500 -15.390 1.00 87.44 106 ALA A N 1
ATOM 821 C CA . ALA A 1 106 ? 13.932 1.411 -16.565 1.00 87.44 106 ALA A CA 1
ATOM 822 C C . ALA A 1 106 ? 13.348 2.759 -16.978 1.00 87.44 106 ALA A C 1
ATOM 824 O O . ALA A 1 106 ? 13.440 3.143 -18.146 1.00 87.44 106 ALA A O 1
ATOM 825 N N . MET A 1 107 ? 12.777 3.506 -16.030 1.00 89.69 107 MET A N 1
ATOM 826 C CA . MET A 1 107 ? 12.054 4.737 -16.351 1.00 89.69 107 MET A CA 1
ATOM 827 C C . MET A 1 107 ? 12.961 5.821 -16.944 1.00 89.69 107 MET A C 1
ATOM 829 O O . MET A 1 107 ? 12.573 6.400 -17.962 1.00 89.69 107 MET A O 1
ATOM 833 N N . PRO A 1 108 ? 14.189 6.061 -16.435 1.00 90.44 108 PRO A N 1
ATOM 834 C CA . PRO A 1 108 ? 15.110 6.997 -17.077 1.00 90.44 108 PRO A CA 1
ATOM 835 C C . PRO A 1 108 ? 15.411 6.659 -18.540 1.00 90.44 108 PRO A C 1
ATOM 837 O O . PRO A 1 108 ? 15.451 7.565 -19.373 1.00 90.44 108 PRO A O 1
ATOM 840 N N . ARG A 1 109 ? 15.558 5.371 -18.883 1.00 90.19 109 ARG A N 1
ATOM 841 C CA . ARG A 1 109 ? 15.775 4.937 -20.273 1.00 90.19 109 ARG A CA 1
ATOM 842 C C . ARG A 1 109 ? 14.551 5.196 -21.150 1.00 90.19 109 ARG A C 1
ATOM 844 O O . ARG A 1 109 ? 14.707 5.696 -22.261 1.00 90.19 109 ARG A O 1
ATOM 851 N N . VAL A 1 110 ? 13.336 4.958 -20.640 1.00 90.12 110 VAL A N 1
ATOM 852 C CA . VAL A 1 110 ? 12.097 5.335 -21.350 1.00 90.12 110 VAL A CA 1
ATOM 853 C C . VAL A 1 110 ? 12.085 6.837 -21.637 1.00 90.12 110 VAL A C 1
ATOM 855 O O . VAL A 1 110 ? 11.815 7.246 -22.767 1.00 90.12 110 VAL A O 1
ATOM 858 N N . PHE A 1 111 ? 12.412 7.667 -20.641 1.00 92.62 111 PHE A N 1
ATOM 859 C CA . PHE A 1 111 ? 12.410 9.121 -20.796 1.00 92.62 111 PHE A CA 1
ATOM 860 C C . PHE A 1 111 ? 13.441 9.610 -21.809 1.00 92.62 111 PHE A C 1
ATOM 862 O O . PHE A 1 111 ? 13.126 10.506 -22.585 1.00 92.62 111 PHE A O 1
ATOM 869 N N . GLN A 1 112 ? 14.633 9.016 -21.869 1.00 91.69 112 GLN A N 1
ATOM 870 C CA . GLN A 1 112 ? 15.650 9.391 -22.861 1.00 91.69 112 GLN A CA 1
ATOM 871 C C . GLN A 1 112 ? 15.173 9.226 -24.308 1.00 91.69 112 GLN A C 1
ATOM 873 O O . GLN A 1 112 ? 15.611 9.968 -25.183 1.00 91.69 112 GLN A O 1
ATOM 878 N N . GLN A 1 113 ? 14.244 8.304 -24.555 1.00 87.19 113 GLN A N 1
ATOM 879 C CA . GLN A 1 113 ? 13.673 8.082 -25.878 1.00 87.19 113 GLN A CA 1
ATOM 880 C C . GLN A 1 113 ? 12.399 8.895 -26.155 1.00 87.19 113 GLN A C 1
ATOM 882 O O . GLN A 1 113 ? 11.762 8.707 -27.193 1.00 87.19 113 GLN A O 1
ATOM 887 N N . MET A 1 114 ? 11.968 9.750 -25.225 1.00 86.69 114 MET A N 1
ATOM 888 C CA . MET A 1 114 ? 10.797 10.606 -25.398 1.00 86.69 114 MET A CA 1
ATOM 889 C C . MET A 1 114 ? 11.216 12.025 -25.795 1.00 86.69 114 MET A C 1
ATOM 891 O O . MET A 1 114 ? 12.111 12.598 -25.164 1.00 86.69 114 MET A O 1
ATOM 895 N N . PRO A 1 115 ? 10.522 12.666 -26.753 1.00 88.50 115 PRO A N 1
ATOM 896 C CA . PRO A 1 115 ? 10.624 14.112 -26.896 1.00 88.50 115 PRO A CA 1
ATOM 897 C C . PRO A 1 115 ? 10.205 14.770 -25.575 1.00 88.50 115 PRO A C 1
ATOM 899 O O . PRO A 1 115 ? 9.243 14.346 -24.933 1.00 88.50 115 PRO A O 1
ATOM 902 N N . PHE A 1 116 ? 10.965 15.777 -25.138 1.00 90.94 116 PHE A N 1
ATOM 903 C CA . PHE A 1 116 ? 10.814 16.410 -23.818 1.00 90.94 116 PHE A CA 1
ATOM 904 C C . PHE A 1 116 ? 10.959 15.450 -22.622 1.00 90.94 116 PHE A C 1
ATOM 906 O O . PHE A 1 116 ? 10.476 15.742 -21.528 1.00 90.94 116 PHE A O 1
ATOM 913 N N . GLY A 1 117 ? 11.672 14.332 -22.790 1.00 90.75 117 GLY A N 1
ATOM 914 C CA . GLY A 1 117 ? 11.865 13.305 -21.764 1.00 90.75 117 GLY A CA 1
ATOM 915 C C . GLY A 1 117 ? 12.296 13.815 -20.389 1.00 90.75 117 GLY A C 1
ATOM 916 O O . GLY A 1 117 ? 11.813 13.324 -19.374 1.00 90.75 117 GLY A O 1
ATOM 917 N N . ARG A 1 118 ? 13.136 14.858 -20.338 1.00 93.31 118 ARG A N 1
ATOM 918 C CA . ARG A 1 118 ? 13.552 15.501 -19.078 1.00 93.31 118 ARG A CA 1
ATOM 919 C C . ARG A 1 118 ? 12.368 16.049 -18.276 1.00 93.31 118 ARG A C 1
ATOM 921 O O . ARG A 1 118 ? 12.331 15.855 -17.069 1.00 93.31 118 ARG A O 1
ATOM 928 N N . ILE A 1 119 ? 11.387 16.675 -18.934 1.00 93.19 119 ILE A N 1
ATOM 929 C CA . ILE A 1 119 ? 10.184 17.206 -18.271 1.00 93.19 119 ILE A CA 1
ATOM 930 C C . ILE A 1 119 ? 9.370 16.053 -17.678 1.00 93.19 119 ILE A C 1
ATOM 932 O O . ILE A 1 119 ? 9.001 16.097 -16.506 1.00 93.19 119 ILE A O 1
ATOM 936 N N . PHE A 1 120 ? 9.149 14.991 -18.457 1.00 90.56 120 PHE A N 1
ATOM 937 C CA . PHE A 1 120 ? 8.435 13.803 -17.984 1.00 90.56 120 PHE A CA 1
ATOM 938 C C . PHE A 1 120 ? 9.160 13.101 -16.834 1.00 90.56 120 PHE A C 1
ATOM 940 O O . PHE A 1 120 ? 8.504 12.655 -15.897 1.00 90.56 120 PHE A O 1
ATOM 947 N N . SER A 1 121 ? 10.493 13.057 -16.872 1.00 91.88 121 SER A N 1
ATOM 948 C CA . SER A 1 121 ? 11.318 12.534 -15.785 1.00 91.88 121 SER A CA 1
ATOM 949 C C . SER A 1 121 ? 11.142 13.350 -14.506 1.00 91.88 121 SER A C 1
ATOM 951 O O . SER A 1 121 ? 10.928 12.766 -13.447 1.00 91.88 121 SER A O 1
ATOM 953 N N . CYS A 1 122 ? 11.183 14.686 -14.586 1.00 94.25 122 CYS A N 1
ATOM 954 C CA . CYS A 1 122 ? 10.950 15.545 -13.424 1.00 94.25 122 CYS A CA 1
ATOM 955 C C . CYS A 1 122 ? 9.559 15.307 -12.829 1.00 94.25 122 CYS A C 1
ATOM 957 O O . CYS A 1 122 ? 9.451 15.038 -11.639 1.00 94.25 122 CYS A O 1
ATOM 959 N N . ILE A 1 123 ? 8.507 15.321 -13.655 1.00 93.19 123 ILE A N 1
ATOM 960 C CA . ILE A 1 123 ? 7.129 15.082 -13.196 1.00 93.19 123 ILE A CA 1
ATOM 961 C C . ILE A 1 123 ? 7.008 13.708 -12.526 1.00 93.19 123 ILE A C 1
ATOM 963 O O . ILE A 1 123 ? 6.426 13.600 -11.449 1.00 93.19 123 ILE A O 1
ATOM 967 N N . PHE A 1 124 ? 7.575 12.665 -13.139 1.00 90.94 124 PHE A N 1
ATOM 968 C CA . PHE A 1 124 ? 7.525 11.304 -12.610 1.00 90.94 124 PHE A CA 1
ATOM 969 C C . PHE A 1 124 ? 8.188 11.193 -11.241 1.00 90.94 124 PHE A C 1
ATOM 971 O O . PHE A 1 124 ? 7.557 10.748 -10.287 1.00 90.94 124 PHE A O 1
ATOM 978 N N . PHE A 1 125 ? 9.448 11.613 -11.128 1.00 92.12 125 PHE A N 1
ATOM 979 C CA . PHE A 1 125 ? 10.186 11.473 -9.877 1.00 92.12 125 PHE A CA 1
ATOM 980 C C . PHE A 1 125 ? 9.668 12.414 -8.790 1.00 92.12 125 PHE A C 1
ATOM 982 O O . PHE A 1 125 ? 9.676 12.029 -7.624 1.00 92.12 125 PHE A O 1
ATOM 989 N N . SER A 1 126 ? 9.129 13.584 -9.145 1.00 94.81 126 SER A N 1
ATOM 990 C CA . SER A 1 126 ? 8.384 14.414 -8.194 1.00 94.81 126 SER A CA 1
ATOM 991 C C . SER A 1 126 ? 7.127 13.704 -7.691 1.00 94.81 126 SER A C 1
ATOM 993 O O . SER A 1 126 ? 6.886 13.707 -6.489 1.00 94.81 126 SER A O 1
ATOM 995 N N . ALA A 1 127 ? 6.352 13.050 -8.560 1.00 92.00 127 ALA A N 1
ATOM 996 C CA . ALA A 1 127 ? 5.175 12.290 -8.136 1.00 92.00 127 ALA A CA 1
ATOM 997 C C . ALA A 1 127 ? 5.547 11.110 -7.220 1.00 92.00 127 ALA A C 1
ATOM 999 O O . ALA A 1 127 ? 4.918 10.927 -6.182 1.00 92.00 127 ALA A O 1
ATOM 1000 N N . VAL A 1 128 ? 6.601 10.359 -7.558 1.00 89.88 128 VAL A N 1
ATOM 1001 C CA . VAL A 1 128 ? 7.131 9.265 -6.720 1.00 89.88 128 VAL A CA 1
ATOM 1002 C C . VAL A 1 128 ? 7.601 9.790 -5.362 1.00 89.88 128 VAL A C 1
ATOM 1004 O O . VAL A 1 128 ? 7.289 9.197 -4.332 1.00 89.88 128 VAL A O 1
ATOM 1007 N N . PHE A 1 129 ? 8.303 10.924 -5.344 1.00 92.00 129 PHE A N 1
ATOM 1008 C CA . PHE A 1 129 ? 8.740 11.573 -4.111 1.00 92.00 129 PHE A CA 1
ATOM 1009 C C . PHE A 1 129 ? 7.553 11.986 -3.235 1.00 92.00 129 PHE A C 1
ATOM 1011 O O . PHE A 1 129 ? 7.523 11.651 -2.053 1.00 92.00 129 PHE A O 1
ATOM 1018 N N . LEU A 1 130 ? 6.547 12.654 -3.810 1.00 93.38 130 LEU A N 1
ATOM 1019 C CA . LEU A 1 130 ? 5.336 13.045 -3.087 1.00 93.38 130 LEU A CA 1
ATOM 1020 C C . LEU A 1 130 ? 4.584 11.822 -2.538 1.00 93.38 130 LEU A C 1
ATOM 1022 O O . LEU A 1 130 ? 4.185 11.839 -1.376 1.00 93.38 130 LEU A O 1
ATOM 1026 N N . ALA A 1 131 ? 4.454 10.749 -3.325 1.00 88.06 131 ALA A N 1
ATOM 1027 C CA . ALA A 1 131 ? 3.829 9.499 -2.885 1.00 88.06 131 ALA A CA 1
ATOM 1028 C C . ALA A 1 131 ? 4.575 8.875 -1.689 1.00 88.06 131 ALA A C 1
ATOM 1030 O O . ALA A 1 131 ? 3.961 8.524 -0.673 1.00 88.06 131 ALA A O 1
ATOM 1031 N N . GLY A 1 132 ? 5.910 8.819 -1.760 1.00 88.81 132 GLY A N 1
ATOM 1032 C CA . GLY A 1 132 ? 6.755 8.366 -0.654 1.00 88.81 132 GLY A CA 1
ATOM 1033 C C . GLY A 1 132 ? 6.601 9.234 0.597 1.00 88.81 132 GLY A C 1
ATOM 1034 O O . GLY A 1 132 ? 6.396 8.706 1.689 1.00 88.81 132 GLY A O 1
ATOM 1035 N N . MET A 1 133 ? 6.605 10.563 0.449 1.00 90.75 133 MET A N 1
ATOM 1036 C CA . MET A 1 133 ? 6.398 11.477 1.578 1.00 90.75 133 MET A CA 1
ATOM 1037 C C . MET A 1 133 ? 5.036 11.281 2.245 1.00 90.75 133 MET A C 1
ATOM 1039 O O . MET A 1 133 ? 4.971 11.211 3.469 1.00 90.75 133 MET A O 1
ATOM 1043 N N . THR A 1 134 ? 3.951 11.169 1.473 1.00 87.69 134 THR A N 1
ATOM 1044 C CA . THR A 1 134 ? 2.610 10.959 2.049 1.00 87.69 134 THR A CA 1
ATOM 1045 C C . THR A 1 134 ? 2.525 9.657 2.848 1.00 87.69 134 THR A C 1
ATOM 1047 O O . THR A 1 134 ? 1.908 9.627 3.910 1.00 87.69 134 THR A O 1
ATOM 1050 N N . SER A 1 135 ? 3.229 8.614 2.400 1.00 86.12 135 SER A N 1
ATOM 1051 C CA . SER A 1 135 ? 3.322 7.340 3.119 1.00 86.12 135 SER A CA 1
ATOM 1052 C C . SER A 1 135 ? 4.106 7.475 4.431 1.00 86.12 135 SER A C 1
ATOM 1054 O O . SER A 1 135 ? 3.688 6.942 5.458 1.00 86.12 135 SER A O 1
ATOM 1056 N N . LEU A 1 136 ? 5.208 8.237 4.430 1.00 87.50 136 LEU A N 1
ATOM 1057 C CA . LEU A 1 136 ? 5.994 8.517 5.640 1.00 87.50 136 LEU A CA 1
ATOM 1058 C C . LEU A 1 136 ? 5.208 9.326 6.676 1.00 87.50 136 LEU A C 1
ATOM 1060 O O . LEU A 1 136 ? 5.297 9.035 7.868 1.00 87.50 136 LEU A O 1
ATOM 1064 N N . VAL A 1 137 ? 4.419 10.310 6.233 1.00 88.31 137 VAL A N 1
ATOM 1065 C CA . VAL A 1 137 ? 3.551 11.095 7.126 1.00 88.31 137 VAL A CA 1
ATOM 1066 C C . VAL A 1 137 ? 2.567 10.181 7.857 1.00 88.31 137 VAL A C 1
ATOM 1068 O O . VAL A 1 137 ? 2.454 10.280 9.075 1.00 88.31 137 VAL A O 1
ATOM 1071 N N . ASN A 1 138 ? 1.919 9.250 7.149 1.00 86.06 138 ASN A N 1
ATOM 1072 C CA . ASN A 1 138 ? 1.020 8.266 7.762 1.00 86.06 138 ASN A CA 1
ATOM 1073 C C . ASN A 1 138 ? 1.735 7.387 8.799 1.00 86.06 138 ASN A C 1
ATOM 1075 O O . ASN A 1 138 ? 1.247 7.197 9.913 1.00 86.06 138 ASN A O 1
ATOM 1079 N N . LEU A 1 139 ? 2.929 6.894 8.464 1.00 85.38 139 LEU A N 1
ATOM 1080 C CA . LEU A 1 139 ? 3.694 6.037 9.366 1.00 85.38 139 LEU A CA 1
ATOM 1081 C C . LEU A 1 139 ? 4.078 6.766 10.666 1.00 85.38 139 LEU A C 1
ATOM 1083 O O . LEU A 1 139 ? 3.915 6.216 11.760 1.00 85.38 139 LEU A O 1
ATOM 1087 N N . PHE A 1 140 ? 4.544 8.014 10.560 1.00 89.56 140 PHE A N 1
ATOM 1088 C CA . PHE A 1 140 ? 4.936 8.817 11.719 1.00 89.56 140 PHE A CA 1
ATOM 1089 C C . PHE A 1 140 ? 3.757 9.305 12.555 1.00 89.56 140 PHE A C 1
ATOM 1091 O O . PHE A 1 140 ? 3.924 9.426 13.771 1.00 89.56 140 PHE A O 1
ATOM 1098 N N . GLU A 1 141 ? 2.585 9.543 11.959 1.00 89.81 141 GLU A N 1
ATOM 1099 C CA . GLU A 1 141 ? 1.420 10.066 12.686 1.00 89.81 141 GLU A CA 1
ATOM 1100 C C . GLU A 1 141 ? 1.064 9.185 13.886 1.00 89.81 141 GLU A C 1
ATOM 1102 O O . GLU A 1 141 ? 0.839 9.697 14.976 1.00 89.81 141 GLU A O 1
ATOM 1107 N N . SER A 1 142 ? 1.139 7.861 13.733 1.00 87.19 142 SER A N 1
ATOM 1108 C CA . SER A 1 142 ? 0.853 6.936 14.833 1.00 87.19 142 SER A CA 1
ATOM 1109 C C . SER A 1 142 ? 1.789 7.080 16.038 1.00 87.19 142 SER A C 1
ATOM 1111 O O . SER A 1 142 ? 1.359 7.006 17.187 1.00 87.19 142 SER A O 1
ATOM 1113 N N . SER A 1 143 ? 3.078 7.319 15.790 1.00 90.19 143 SER A N 1
ATOM 1114 C CA . SER A 1 143 ? 4.064 7.537 16.853 1.00 90.19 143 SER A CA 1
ATOM 1115 C C . SER A 1 143 ? 3.907 8.923 17.476 1.00 90.19 143 SER A C 1
ATOM 1117 O O . SER A 1 143 ? 4.092 9.087 18.681 1.00 90.19 143 SER A O 1
ATOM 1119 N N . ILE A 1 144 ? 3.554 9.919 16.659 1.00 92.69 144 ILE A N 1
ATOM 1120 C CA . ILE A 1 144 ? 3.284 11.285 17.106 1.00 92.69 144 ILE A CA 1
ATOM 1121 C C . ILE A 1 144 ? 2.063 11.292 18.029 1.00 92.69 144 ILE A C 1
ATOM 1123 O O . ILE A 1 144 ? 2.176 11.779 19.153 1.00 92.69 144 ILE A O 1
ATOM 1127 N N . GLU A 1 145 ? 0.940 10.709 17.604 1.00 90.69 145 GLU A N 1
ATOM 1128 C CA . GLU A 1 145 ? -0.293 10.637 18.393 1.00 90.69 145 GLU A CA 1
ATOM 1129 C C . GLU A 1 145 ? -0.063 9.912 19.724 1.00 90.69 145 GLU A C 1
ATOM 1131 O O . GLU A 1 145 ? -0.403 10.452 20.776 1.00 90.69 145 GLU A O 1
ATOM 1136 N N . ALA A 1 146 ? 0.631 8.768 19.714 1.00 90.38 146 ALA A N 1
ATOM 1137 C CA . ALA A 1 146 ? 0.955 8.033 20.937 1.00 90.38 146 ALA A CA 1
ATOM 1138 C C . ALA A 1 146 ? 1.776 8.868 21.942 1.00 90.38 146 ALA A C 1
ATOM 1140 O O . ALA A 1 146 ? 1.569 8.774 23.156 1.00 90.38 146 ALA A O 1
ATOM 1141 N N . LEU A 1 147 ? 2.707 9.704 21.464 1.00 93.75 147 LEU A N 1
ATOM 1142 C CA . LEU A 1 147 ? 3.459 10.624 22.325 1.00 93.75 147 LEU A CA 1
ATOM 1143 C C . LEU A 1 147 ? 2.594 11.781 22.836 1.00 93.75 147 LEU A C 1
ATOM 1145 O O . LEU A 1 147 ? 2.752 12.191 23.990 1.00 93.75 147 LEU A O 1
ATOM 1149 N N . GLN A 1 148 ? 1.698 12.309 22.002 1.00 93.81 148 GLN A N 1
ATOM 1150 C CA . GLN A 1 148 ? 0.766 13.359 22.407 1.00 93.81 148 GLN A CA 1
ATOM 1151 C C . GLN A 1 148 ? -0.208 12.854 23.477 1.00 93.81 148 GLN A C 1
ATOM 1153 O O . GLN A 1 148 ? -0.400 13.544 24.472 1.00 93.81 148 GLN A O 1
ATOM 1158 N N . GLU A 1 149 ? -0.764 11.653 23.320 1.00 90.88 149 GLU A N 1
ATOM 1159 C CA . GLU A 1 149 ? -1.731 11.074 24.257 1.00 90.88 149 GLU A CA 1
ATOM 1160 C C . GLU A 1 149 ? -1.074 10.662 25.582 1.00 90.88 149 GLU A C 1
ATOM 1162 O O . GLU A 1 149 ? -1.565 10.998 26.659 1.00 90.88 149 GLU A O 1
ATOM 1167 N N . LYS A 1 150 ? 0.077 9.979 25.527 1.00 94.00 150 LYS A N 1
ATOM 1168 C CA . LYS A 1 150 ? 0.721 9.431 26.732 1.00 94.00 150 LYS A CA 1
ATOM 1169 C C . LYS A 1 150 ? 1.457 10.475 27.571 1.00 94.00 150 LYS A C 1
ATOM 1171 O O . LYS A 1 150 ? 1.555 10.320 28.787 1.00 94.00 150 LYS A O 1
ATOM 1176 N N . PHE A 1 151 ? 2.019 11.500 26.931 1.00 93.69 151 PHE A N 1
ATOM 1177 C CA . PHE A 1 151 ? 2.861 12.504 27.591 1.00 93.69 151 PHE A CA 1
ATOM 1178 C C . PHE A 1 151 ? 2.295 13.928 27.504 1.00 93.69 151 PHE A C 1
ATOM 1180 O O . PHE A 1 151 ? 2.973 14.870 27.917 1.00 93.69 151 PHE A O 1
ATOM 1187 N N . SER A 1 152 ? 1.080 14.102 26.971 1.00 93.38 152 SER A N 1
ATOM 1188 C CA . SER A 1 152 ? 0.421 15.406 26.798 1.00 93.38 152 SER A CA 1
ATOM 1189 C C . SER A 1 152 ? 1.296 16.434 26.068 1.00 93.38 152 SER A C 1
ATOM 1191 O O . SER A 1 152 ? 1.286 17.625 26.384 1.00 93.38 152 SER A O 1
ATOM 1193 N N . LEU A 1 153 ? 2.111 15.973 25.112 1.00 94.00 153 LEU A N 1
ATOM 1194 C CA . LEU A 1 153 ? 3.028 16.834 24.370 1.00 94.00 153 LEU A CA 1
ATOM 1195 C C . LEU A 1 153 ? 2.289 17.659 23.313 1.00 94.00 153 LEU A C 1
ATOM 1197 O O . LEU A 1 153 ? 1.392 17.183 22.618 1.00 94.00 153 LEU A O 1
ATOM 1201 N N . GLU A 1 154 ? 2.740 18.897 23.123 1.00 95.44 154 GLU A N 1
ATOM 1202 C CA . GLU A 1 154 ? 2.341 19.699 21.967 1.00 95.44 154 GLU A CA 1
ATOM 1203 C C . GLU A 1 154 ? 2.822 19.031 20.671 1.00 95.44 154 GLU A C 1
ATOM 1205 O O . GLU A 1 154 ? 3.947 18.524 20.604 1.00 95.44 154 GLU A O 1
ATOM 1210 N N . ARG A 1 155 ? 1.999 19.089 19.615 1.00 93.25 155 ARG A N 1
ATOM 1211 C CA . ARG A 1 155 ? 2.249 18.399 18.337 1.00 93.25 155 ARG A CA 1
ATOM 1212 C C . ARG A 1 155 ? 3.647 18.657 17.779 1.00 93.25 155 ARG A C 1
ATOM 1214 O O . ARG A 1 155 ? 4.326 17.724 17.371 1.00 93.25 155 ARG A O 1
ATOM 1221 N N . TRP A 1 156 ? 4.114 19.905 17.805 1.00 95.88 156 TRP A N 1
ATOM 1222 C CA . TRP A 1 156 ? 5.428 20.265 17.263 1.00 95.88 156 TRP A CA 1
ATOM 1223 C C . TRP A 1 156 ? 6.592 19.595 18.017 1.00 95.88 156 TRP A C 1
ATOM 1225 O O . TRP A 1 156 ? 7.591 19.233 17.393 1.00 95.88 156 TRP A O 1
ATOM 1235 N N . LYS A 1 157 ? 6.459 19.377 19.336 1.00 96.00 157 LYS A N 1
ATOM 1236 C CA . LYS A 1 157 ? 7.457 18.666 20.155 1.00 96.00 157 LYS A CA 1
ATOM 1237 C C . LYS A 1 157 ? 7.463 17.180 19.823 1.00 96.00 157 LYS A C 1
ATOM 1239 O O . LYS A 1 157 ? 8.529 16.629 19.574 1.00 96.00 157 LYS A O 1
ATOM 1244 N N . ALA A 1 158 ? 6.284 16.558 19.761 1.00 96.00 158 ALA A N 1
ATOM 1245 C CA . ALA A 1 158 ? 6.141 15.152 19.387 1.00 96.00 158 ALA A CA 1
ATOM 1246 C C . ALA A 1 158 ? 6.709 14.885 17.980 1.00 96.00 158 ALA A C 1
ATOM 1248 O O . ALA A 1 158 ? 7.531 13.987 17.812 1.00 96.00 158 ALA A O 1
ATOM 1249 N N . VAL A 1 159 ? 6.373 15.733 17.000 1.00 95.75 159 VAL A N 1
ATOM 1250 C CA . VAL A 1 159 ? 6.926 15.683 15.634 1.00 95.75 159 VAL A CA 1
ATOM 1251 C C . VAL A 1 159 ? 8.452 15.802 15.650 1.00 95.75 159 VAL A C 1
ATOM 1253 O O . VAL A 1 159 ? 9.137 14.991 15.033 1.00 95.75 159 VAL A O 1
ATOM 1256 N N . SER A 1 160 ? 9.001 16.772 16.387 1.00 95.94 160 SER A N 1
ATOM 1257 C CA . SER A 1 160 ? 10.453 16.982 16.462 1.00 95.94 160 SER A CA 1
ATOM 1258 C C . SER A 1 160 ? 11.184 15.791 17.087 1.00 95.94 160 SER A C 1
ATOM 1260 O O . SER A 1 160 ? 12.252 15.416 16.609 1.00 95.94 160 SER A O 1
ATOM 1262 N N . ILE A 1 161 ? 10.604 15.168 18.119 1.00 95.88 161 ILE A N 1
ATOM 1263 C CA . ILE A 1 161 ? 11.155 13.964 18.757 1.00 95.88 161 ILE A CA 1
ATOM 1264 C C . ILE A 1 161 ? 11.147 12.791 17.775 1.00 95.88 161 ILE A C 1
ATOM 1266 O O . ILE A 1 161 ? 12.185 12.163 17.577 1.00 95.88 161 ILE A O 1
ATOM 1270 N N . VAL A 1 162 ? 10.008 12.511 17.132 1.00 94.56 162 VAL A N 1
ATOM 1271 C CA . VAL A 1 162 ? 9.878 11.383 16.193 1.00 94.56 162 VAL A CA 1
ATOM 1272 C C . VAL A 1 162 ? 10.810 11.560 14.996 1.00 94.56 162 VAL A C 1
ATOM 1274 O O . VAL A 1 162 ? 11.542 10.629 14.657 1.00 94.56 162 VAL A O 1
ATOM 1277 N N . MET A 1 163 ? 10.852 12.750 14.392 1.00 93.56 163 MET A N 1
ATOM 1278 C CA . MET A 1 163 ? 11.754 13.027 13.269 1.00 93.56 163 MET A CA 1
ATOM 1279 C C . MET A 1 163 ? 13.224 12.982 13.690 1.00 93.56 163 MET A C 1
ATOM 1281 O O . MET A 1 163 ? 14.033 12.400 12.976 1.00 93.56 163 MET A O 1
ATOM 1285 N N . GLY A 1 164 ? 13.573 13.557 14.845 1.00 94.25 164 GLY A N 1
ATOM 1286 C CA . GLY A 1 164 ? 14.943 13.553 15.357 1.00 94.25 164 GLY A CA 1
ATOM 1287 C C . GLY A 1 164 ? 15.451 12.140 15.636 1.00 94.25 164 GLY A C 1
ATOM 1288 O O . GLY A 1 164 ? 16.539 11.780 15.192 1.00 94.25 164 GLY A O 1
ATOM 1289 N N . LEU A 1 165 ? 14.642 11.307 16.298 1.00 92.25 165 LEU A N 1
ATOM 1290 C CA . LEU A 1 165 ? 14.970 9.899 16.533 1.00 92.25 165 LEU A CA 1
ATOM 1291 C C . LEU A 1 165 ? 15.081 9.121 15.221 1.00 92.25 165 LEU A C 1
ATOM 1293 O O . LEU A 1 165 ? 16.051 8.392 15.033 1.00 92.25 165 LEU A O 1
ATOM 1297 N N . SER A 1 166 ? 14.132 9.312 14.301 1.00 90.19 166 SER A N 1
ATOM 1298 C CA . SER A 1 166 ? 14.144 8.641 12.995 1.00 90.19 166 SER A CA 1
ATOM 1299 C C . SER A 1 166 ? 15.371 9.027 12.168 1.00 90.19 166 SER A C 1
ATOM 1301 O O . SER A 1 166 ? 15.986 8.165 11.550 1.00 90.19 166 SER A O 1
ATOM 1303 N N . PHE A 1 167 ? 15.772 10.300 12.195 1.00 90.31 167 PHE A N 1
ATOM 1304 C CA . PHE A 1 167 ? 16.971 10.789 11.518 1.00 90.31 167 PHE A CA 1
ATOM 1305 C C . PHE A 1 167 ? 18.252 10.208 12.129 1.00 90.31 167 PHE A C 1
ATOM 1307 O O . PHE A 1 167 ? 19.093 9.682 11.402 1.00 90.31 167 PHE A O 1
ATOM 1314 N N . CYS A 1 168 ? 18.384 10.236 13.460 1.00 89.81 168 CYS A N 1
ATOM 1315 C CA . CYS A 1 168 ? 19.539 9.661 14.153 1.00 89.81 168 CYS A CA 1
ATOM 1316 C C . CYS A 1 168 ? 19.664 8.154 13.901 1.00 89.81 168 CYS A C 1
ATOM 1318 O O . CYS A 1 168 ? 20.752 7.675 13.590 1.00 89.81 168 CYS A O 1
ATOM 1320 N N . LEU A 1 169 ? 18.560 7.407 13.995 1.00 85.56 169 LEU A N 1
ATOM 1321 C CA . LEU A 1 169 ? 18.545 5.977 13.683 1.00 85.56 169 LEU A CA 1
ATOM 1322 C C . LEU A 1 169 ? 18.851 5.726 12.204 1.00 85.56 169 LEU A C 1
ATOM 1324 O O . LEU A 1 169 ? 19.620 4.822 11.900 1.00 85.56 169 LEU A O 1
ATOM 1328 N N . GLY A 1 170 ? 18.320 6.548 11.297 1.00 84.50 170 GLY A N 1
ATOM 1329 C CA . GLY A 1 170 ? 18.598 6.452 9.865 1.00 84.50 170 GLY A CA 1
ATOM 1330 C C . GLY A 1 170 ? 20.082 6.602 9.524 1.00 84.50 170 GLY A C 1
ATOM 1331 O O . GLY A 1 170 ? 20.578 5.869 8.678 1.00 84.50 170 GLY A O 1
ATOM 1332 N N . ILE A 1 171 ? 20.810 7.486 10.217 1.00 84.25 171 ILE A N 1
ATOM 1333 C CA . ILE A 1 171 ? 22.271 7.618 10.061 1.00 84.25 171 ILE A CA 1
ATOM 1334 C C . ILE A 1 171 ? 23.004 6.376 10.590 1.00 84.25 171 ILE A C 1
ATOM 1336 O O . ILE A 1 171 ? 23.987 5.938 10.003 1.00 84.25 171 ILE A O 1
ATOM 1340 N N . LEU A 1 172 ? 22.549 5.813 11.712 1.00 80.56 172 LEU A N 1
ATOM 1341 C CA . LEU A 1 172 ? 23.207 4.669 12.354 1.00 80.56 172 LEU A CA 1
ATOM 1342 C C . LEU A 1 172 ? 22.953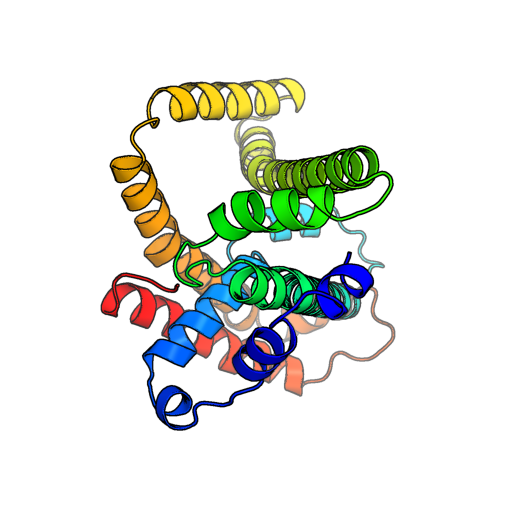 3.339 11.625 1.00 80.56 172 LEU A C 1
ATOM 1344 O O . LEU A 1 172 ? 23.744 2.408 11.764 1.00 80.56 172 LEU A O 1
ATOM 1348 N N . VAL A 1 173 ? 21.863 3.243 10.861 1.00 73.44 173 VAL A N 1
ATOM 1349 C CA . VAL A 1 173 ? 21.440 2.045 10.122 1.00 73.44 173 VAL A CA 1
ATOM 1350 C C . VAL A 1 173 ? 21.674 2.249 8.616 1.00 73.44 173 VAL A C 1
ATOM 1352 O O . VAL A 1 173 ? 20.781 2.064 7.796 1.00 73.44 173 VAL A O 1
ATOM 1355 N N . GLU A 1 174 ? 22.887 2.664 8.240 1.00 67.81 174 GLU A N 1
ATOM 1356 C CA . GLU A 1 174 ? 23.280 2.797 6.825 1.00 67.81 174 GLU A CA 1
ATOM 1357 C C . GLU A 1 174 ? 23.568 1.428 6.175 1.00 67.81 174 GLU A C 1
ATOM 1359 O O . GLU A 1 174 ? 23.375 1.247 4.973 1.00 67.81 174 GLU A O 1
ATOM 1364 N N . ASP A 1 175 ? 23.983 0.428 6.963 1.00 78.88 175 ASP A N 1
ATOM 1365 C CA . ASP A 1 175 ? 24.242 -0.918 6.448 1.00 78.88 175 ASP A CA 1
ATOM 1366 C C . ASP A 1 175 ? 22.930 -1.599 6.026 1.00 78.88 175 ASP A C 1
ATOM 1368 O O . ASP A 1 175 ? 22.114 -2.030 6.853 1.00 78.88 175 ASP A O 1
ATOM 1372 N N . ALA A 1 176 ? 22.766 -1.738 4.709 1.00 71.31 176 ALA A N 1
ATOM 1373 C CA . ALA A 1 176 ? 21.619 -2.366 4.064 1.00 71.31 176 ALA A CA 1
ATOM 1374 C C . ALA A 1 176 ? 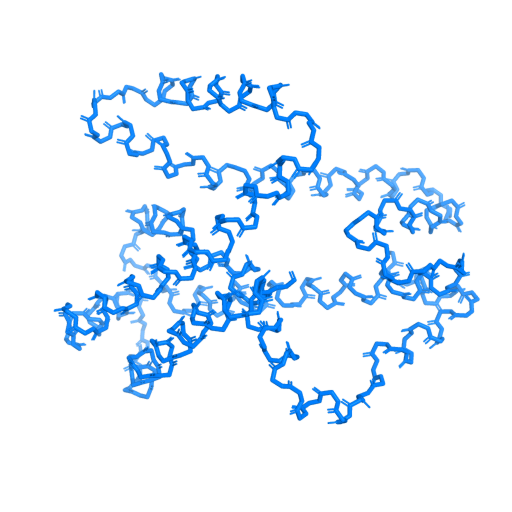21.325 -3.784 4.590 1.00 71.31 176 ALA A C 1
ATOM 1376 O O . ALA A 1 176 ? 20.172 -4.214 4.589 1.00 71.31 176 ALA A O 1
ATOM 1377 N N . THR A 1 177 ? 22.335 -4.502 5.086 1.00 75.81 177 THR A N 1
ATOM 1378 C CA . THR A 1 177 ? 22.185 -5.849 5.651 1.00 75.81 177 THR A CA 1
ATOM 1379 C C . THR A 1 177 ? 21.490 -5.817 7.008 1.00 75.81 177 THR A C 1
ATOM 1381 O O . THR A 1 177 ? 20.622 -6.648 7.287 1.00 75.81 177 THR A O 1
ATOM 1384 N N . TYR A 1 178 ? 21.861 -4.870 7.874 1.00 78.69 178 TYR A N 1
ATOM 1385 C CA . TYR A 1 178 ? 21.218 -4.706 9.181 1.00 78.69 178 TYR A CA 1
ATOM 1386 C C . TYR A 1 178 ? 19.811 -4.138 9.032 1.00 78.69 178 TYR A C 1
ATOM 1388 O O . TYR A 1 178 ? 18.891 -4.623 9.695 1.00 78.69 178 TYR A O 1
ATOM 1396 N N . LEU A 1 179 ? 19.634 -3.172 8.125 1.00 79.12 179 LEU A N 1
ATOM 1397 C CA . LEU A 1 179 ? 18.319 -2.633 7.797 1.00 79.12 179 LEU A CA 1
ATOM 1398 C C . LEU A 1 179 ? 17.389 -3.732 7.275 1.00 79.12 179 LEU A C 1
ATOM 1400 O O . LEU A 1 179 ? 16.276 -3.863 7.776 1.00 79.12 179 LEU A O 1
ATOM 1404 N N . GLY A 1 180 ? 17.871 -4.560 6.342 1.00 77.38 180 GLY A N 1
ATOM 1405 C CA . GLY A 1 180 ? 17.122 -5.691 5.795 1.00 77.38 180 GLY A CA 1
ATOM 1406 C C . GLY A 1 180 ? 16.634 -6.641 6.887 1.00 77.38 180 GLY A C 1
ATOM 1407 O O . GLY A 1 180 ? 15.442 -6.897 6.980 1.00 77.38 180 GLY A O 1
ATOM 1408 N N . LYS A 1 181 ? 17.512 -7.056 7.811 1.00 80.88 181 LYS A N 1
ATOM 1409 C CA . LYS A 1 181 ? 17.122 -7.928 8.937 1.00 80.88 181 LYS A CA 1
ATOM 1410 C C . LYS A 1 181 ? 16.064 -7.304 9.848 1.00 80.88 181 LYS A C 1
ATOM 1412 O O . LYS A 1 181 ? 15.176 -8.006 10.330 1.00 80.88 181 LYS A O 1
ATOM 1417 N N . LEU A 1 182 ? 16.167 -6.003 10.123 1.00 80.19 182 LEU A N 1
ATOM 1418 C CA . LEU A 1 182 ? 15.188 -5.300 10.952 1.00 80.19 182 LEU A CA 1
ATOM 1419 C C . LEU A 1 182 ? 13.843 -5.171 10.226 1.00 80.19 182 LEU A C 1
ATOM 1421 O O . LEU A 1 182 ? 12.797 -5.400 10.834 1.00 80.19 182 LEU A O 1
ATOM 1425 N N . MET A 1 183 ? 13.872 -4.865 8.929 1.00 77.69 183 MET A N 1
ATOM 1426 C CA . MET A 1 183 ? 12.681 -4.835 8.084 1.00 77.69 183 MET A CA 1
ATOM 1427 C C . MET A 1 183 ? 12.020 -6.209 8.003 1.00 77.69 183 MET A C 1
ATOM 1429 O O . MET A 1 183 ? 10.808 -6.284 8.192 1.00 77.69 183 MET A O 1
ATOM 1433 N N . ASP A 1 184 ? 12.791 -7.280 7.816 1.00 80.69 184 ASP A N 1
ATOM 1434 C CA . ASP A 1 184 ? 12.298 -8.658 7.811 1.00 80.69 184 ASP A CA 1
ATOM 1435 C C . ASP A 1 184 ? 11.654 -9.005 9.154 1.00 80.69 184 ASP A C 1
ATOM 1437 O O . ASP A 1 184 ? 10.551 -9.541 9.193 1.00 80.69 184 ASP A O 1
ATOM 1441 N N . MET A 1 185 ? 12.273 -8.627 10.276 1.00 82.56 185 MET A N 1
ATOM 1442 C CA . MET A 1 185 ? 11.699 -8.853 11.603 1.00 82.56 185 MET A CA 1
ATOM 1443 C C . MET A 1 185 ? 10.343 -8.145 11.774 1.00 82.56 185 MET A C 1
ATOM 1445 O O . MET A 1 185 ? 9.367 -8.753 12.220 1.00 82.56 185 MET A O 1
ATOM 1449 N N . VAL A 1 186 ? 10.252 -6.863 11.414 1.00 82.25 186 VAL A N 1
ATOM 1450 C CA . VAL A 1 186 ? 8.993 -6.102 11.504 1.00 82.25 186 VAL A CA 1
ATOM 1451 C C . VAL A 1 186 ? 7.928 -6.699 10.579 1.00 82.25 186 VAL A C 1
ATOM 1453 O O . VAL A 1 186 ? 6.783 -6.896 10.988 1.00 82.25 186 VAL A O 1
ATOM 1456 N N . SER A 1 187 ? 8.332 -7.044 9.362 1.00 78.00 187 SER A N 1
ATOM 1457 C CA . SER A 1 187 ? 7.479 -7.553 8.289 1.00 78.00 187 SER A CA 1
ATOM 1458 C C . SER A 1 187 ? 6.948 -8.960 8.542 1.00 78.00 187 SER A C 1
ATOM 1460 O O . SER A 1 187 ? 5.789 -9.235 8.253 1.00 78.00 187 SER A O 1
ATOM 1462 N N . ILE A 1 188 ? 7.770 -9.849 9.097 1.00 81.69 188 ILE A N 1
ATOM 1463 C CA . ILE A 1 188 ? 7.418 -11.254 9.332 1.00 81.69 188 ILE A CA 1
ATOM 1464 C C . ILE A 1 188 ? 6.621 -11.411 10.627 1.00 81.69 188 ILE A C 1
ATOM 1466 O O . ILE A 1 188 ? 5.664 -12.184 10.669 1.00 81.69 188 ILE A O 1
ATOM 1470 N N . TYR A 1 189 ? 6.999 -10.683 11.683 1.00 83.94 189 TYR A N 1
ATOM 1471 C CA . TYR A 1 189 ? 6.443 -10.906 13.018 1.00 83.94 189 TYR A CA 1
ATOM 1472 C C . TYR A 1 189 ? 5.418 -9.848 13.416 1.00 83.94 189 TYR A C 1
ATOM 1474 O O . TYR A 1 189 ? 4.280 -10.188 13.725 1.00 83.94 189 TYR A O 1
ATOM 1482 N N . PHE A 1 190 ? 5.802 -8.571 13.430 1.00 84.00 190 PHE A N 1
ATOM 1483 C CA . PHE A 1 190 ? 4.987 -7.521 14.046 1.00 84.00 190 PHE A CA 1
ATOM 1484 C C . PHE A 1 190 ? 3.763 -7.166 13.211 1.00 84.00 190 PHE A C 1
ATOM 1486 O O . PHE A 1 190 ? 2.667 -7.032 13.752 1.00 84.00 190 PHE A O 1
ATOM 1493 N N . ILE A 1 191 ? 3.945 -7.042 11.898 1.00 82.50 191 ILE A N 1
ATOM 1494 C CA . ILE A 1 191 ? 2.893 -6.614 10.976 1.00 82.50 191 ILE A CA 1
ATOM 1495 C C . ILE A 1 191 ? 1.738 -7.633 10.928 1.00 82.50 191 ILE A C 1
ATOM 1497 O O . ILE A 1 191 ? 0.604 -7.264 11.251 1.00 82.50 191 ILE A O 1
ATOM 1501 N N . PRO A 1 192 ? 1.976 -8.923 10.619 1.00 84.19 192 PRO A N 1
ATOM 1502 C CA . PRO A 1 192 ? 0.894 -9.901 10.555 1.00 84.19 192 PRO A CA 1
ATOM 1503 C C . PRO A 1 192 ? 0.261 -10.166 11.923 1.00 84.19 192 PRO A C 1
ATOM 1505 O O . PRO A 1 192 ? -0.956 -10.330 12.006 1.00 84.19 192 PRO A O 1
ATOM 1508 N N . LEU A 1 193 ? 1.058 -10.156 13.001 1.00 88.19 193 LEU A N 1
ATOM 1509 C CA . LEU A 1 193 ? 0.542 -10.308 14.361 1.00 88.19 193 LEU A CA 1
ATOM 1510 C C . LEU A 1 193 ? -0.373 -9.143 14.746 1.00 88.19 193 LEU A C 1
ATOM 1512 O O . LEU A 1 193 ? -1.461 -9.379 15.265 1.00 88.19 193 LEU A O 1
ATOM 1516 N N . GLY A 1 194 ? 0.041 -7.904 14.469 1.00 87.56 194 GLY A N 1
ATOM 1517 C CA . GLY A 1 194 ? -0.767 -6.711 14.714 1.00 87.56 194 GLY A CA 1
ATOM 1518 C C . GLY A 1 194 ? -2.095 -6.775 13.967 1.00 87.56 194 GLY A C 1
ATOM 1519 O O . GLY A 1 194 ? -3.151 -6.659 14.584 1.00 87.56 194 GLY A O 1
ATOM 1520 N N . ALA A 1 195 ? -2.055 -7.079 12.666 1.00 86.75 195 ALA A N 1
ATOM 1521 C CA . ALA A 1 195 ? -3.260 -7.233 11.853 1.00 86.75 195 ALA A CA 1
ATOM 1522 C C . ALA A 1 195 ? -4.187 -8.347 12.378 1.00 86.75 195 ALA A C 1
ATOM 1524 O O . ALA A 1 195 ? -5.402 -8.153 12.463 1.00 86.75 195 ALA A O 1
ATOM 1525 N N . PHE A 1 196 ? -3.634 -9.501 12.768 1.00 90.38 196 PHE A N 1
ATOM 1526 C CA . PHE A 1 196 ? -4.404 -10.608 13.340 1.00 90.38 196 PHE A CA 1
ATOM 1527 C C . PHE A 1 196 ? -5.061 -10.228 14.673 1.00 90.38 196 PHE A C 1
ATOM 1529 O O . PHE A 1 196 ? -6.266 -10.430 14.840 1.00 90.38 196 PHE A O 1
ATOM 1536 N N . LEU A 1 197 ? -4.305 -9.640 15.603 1.00 91.25 197 LEU A N 1
ATOM 1537 C CA . LEU A 1 197 ? -4.827 -9.227 16.906 1.00 91.25 197 LEU A CA 1
ATOM 1538 C C . LEU A 1 197 ? -5.907 -8.153 16.761 1.00 91.25 197 LEU A C 1
ATOM 1540 O O . LEU A 1 197 ? -6.968 -8.290 17.366 1.00 91.25 197 LEU A O 1
ATOM 1544 N N . SER A 1 198 ? -5.688 -7.138 15.921 1.00 89.12 198 SER A N 1
ATOM 1545 C CA . SER A 1 198 ? -6.695 -6.113 15.626 1.00 89.12 198 SER A CA 1
ATOM 1546 C C . SER A 1 198 ? -7.964 -6.719 15.021 1.00 89.12 198 SER A C 1
ATOM 1548 O O . SER A 1 198 ? -9.067 -6.361 15.433 1.00 89.12 198 SER A O 1
ATOM 1550 N N . ALA A 1 199 ? -7.832 -7.681 14.102 1.00 90.62 199 ALA A N 1
ATOM 1551 C CA . ALA A 1 199 ? -8.975 -8.376 13.515 1.00 90.62 199 ALA A CA 1
ATOM 1552 C C . ALA A 1 199 ? -9.772 -9.170 14.562 1.00 90.62 199 ALA A C 1
ATOM 1554 O O . ALA A 1 199 ? -11.001 -9.096 14.594 1.00 90.62 199 ALA A O 1
ATOM 1555 N N . VAL A 1 200 ? -9.086 -9.922 15.427 1.00 93.50 200 VAL A N 1
ATOM 1556 C CA . VAL A 1 200 ? -9.724 -10.710 16.492 1.00 93.50 200 VAL A CA 1
ATOM 1557 C C . VAL A 1 200 ? -10.394 -9.799 17.519 1.00 93.50 200 VAL A C 1
ATOM 1559 O O . VAL A 1 200 ? -11.537 -10.051 17.896 1.00 93.50 200 VAL A O 1
ATOM 1562 N N . LEU A 1 201 ? -9.730 -8.718 17.930 1.00 93.19 201 LEU A N 1
ATOM 1563 C CA . LEU A 1 201 ? -10.309 -7.728 18.836 1.00 93.19 201 LEU A CA 1
ATOM 1564 C C . LEU A 1 201 ? -11.613 -7.165 18.265 1.00 93.19 201 LEU A C 1
ATOM 1566 O O . LEU A 1 201 ? -12.653 -7.244 18.918 1.00 93.19 201 LEU A O 1
ATOM 1570 N N . PHE A 1 202 ? -11.574 -6.690 17.022 1.00 91.81 202 PHE A N 1
ATOM 1571 C CA . PHE A 1 202 ? -12.724 -6.061 16.385 1.00 91.81 202 PHE A CA 1
ATOM 1572 C C . PHE A 1 202 ? -13.882 -7.044 16.140 1.00 91.81 202 PHE A C 1
ATOM 1574 O O . PHE A 1 202 ? -15.007 -6.768 16.539 1.00 91.81 202 PHE A O 1
ATOM 1581 N N . TYR A 1 203 ? -13.633 -8.214 15.538 1.00 94.19 203 TYR A N 1
ATOM 1582 C CA . TYR A 1 203 ? -14.712 -9.137 15.147 1.00 94.19 203 TYR A CA 1
ATOM 1583 C C . TYR A 1 203 ? -15.169 -10.111 16.239 1.00 94.19 203 TYR A C 1
ATOM 1585 O O . TYR A 1 203 ? -16.318 -10.557 16.210 1.00 94.19 203 TYR A O 1
ATOM 1593 N N . TRP A 1 204 ? -14.289 -10.500 17.166 1.00 94.50 204 TRP A N 1
ATOM 1594 C CA . TRP A 1 204 ? -14.592 -11.534 18.164 1.00 94.50 204 TRP A CA 1
ATOM 1595 C C . TRP A 1 204 ? -14.766 -10.986 19.575 1.00 94.50 204 TRP A C 1
ATOM 1597 O O . TRP A 1 204 ? -15.637 -11.482 20.286 1.00 94.50 204 TRP A O 1
ATOM 1607 N N . ILE A 1 205 ? -13.974 -9.990 19.982 1.00 95.81 205 ILE A N 1
ATOM 1608 C CA . ILE A 1 205 ? -14.021 -9.457 21.354 1.00 95.81 205 ILE A CA 1
ATOM 1609 C C . ILE A 1 205 ? -15.069 -8.347 21.477 1.00 95.81 205 ILE A C 1
ATOM 1611 O O . ILE A 1 205 ? -15.894 -8.407 22.385 1.00 95.81 205 ILE A O 1
ATOM 1615 N N . CYS A 1 206 ? -15.092 -7.375 20.560 1.00 94.75 206 CYS A N 1
ATOM 1616 C CA . CYS A 1 206 ? -16.129 -6.334 20.552 1.00 94.75 206 CYS A CA 1
ATOM 1617 C C . CYS A 1 206 ? -17.517 -6.886 20.177 1.00 94.75 206 CYS A C 1
ATOM 1619 O O . CYS A 1 206 ? -18.536 -6.365 20.623 1.00 94.75 206 CYS A O 1
ATOM 1621 N N . GLY A 1 207 ? -17.552 -7.969 19.397 1.00 93.00 207 GLY A N 1
ATOM 1622 C CA . GLY A 1 207 ? -18.773 -8.690 19.047 1.00 93.00 207 GLY A CA 1
ATOM 1623 C C . GLY A 1 207 ? -19.509 -8.143 17.821 1.00 93.00 207 GLY A C 1
ATOM 1624 O O . GLY A 1 207 ? -19.254 -7.047 17.325 1.00 93.00 207 GLY A O 1
ATOM 1625 N N . ASP A 1 208 ? -20.441 -8.953 17.314 1.00 94.19 208 ASP A N 1
ATOM 1626 C CA . ASP A 1 208 ? -21.111 -8.719 16.031 1.00 94.19 208 ASP A CA 1
ATOM 1627 C C . ASP A 1 208 ? -21.946 -7.429 16.016 1.00 94.19 208 ASP A C 1
ATOM 1629 O O . ASP A 1 208 ? -22.032 -6.778 14.974 1.00 94.19 208 ASP A O 1
ATOM 1633 N N . ASP A 1 209 ? -22.559 -7.068 17.146 1.00 93.88 209 ASP A N 1
ATOM 1634 C CA . ASP A 1 209 ? -23.424 -5.888 17.255 1.00 93.88 209 ASP A CA 1
ATOM 1635 C C . ASP A 1 209 ? -22.611 -4.594 17.172 1.00 93.88 209 ASP A C 1
ATOM 1637 O O . ASP A 1 209 ? -22.943 -3.723 16.371 1.00 93.88 209 ASP A O 1
ATOM 1641 N N . PHE A 1 210 ? -21.484 -4.525 17.891 1.00 94.88 210 PHE A N 1
ATOM 1642 C CA . PHE A 1 210 ? -20.554 -3.396 17.827 1.00 94.88 210 PHE A CA 1
ATOM 1643 C C . PHE A 1 210 ? -20.028 -3.183 16.404 1.00 94.88 210 PHE A C 1
ATOM 1645 O O . PHE A 1 210 ? -20.083 -2.081 15.868 1.00 94.88 210 PHE A O 1
ATOM 1652 N N . VAL A 1 211 ? -19.573 -4.256 15.748 1.00 94.31 211 VAL A N 1
ATOM 1653 C CA . VAL A 1 211 ? -19.058 -4.182 14.371 1.00 94.31 211 VAL A CA 1
ATOM 1654 C C . VAL A 1 211 ? -20.121 -3.668 13.405 1.00 94.31 211 VAL A C 1
ATOM 1656 O O . VAL A 1 211 ? -19.822 -2.865 12.521 1.00 94.31 211 VAL A O 1
ATOM 1659 N N . ARG A 1 212 ? -21.365 -4.142 13.543 1.00 93.62 212 ARG A N 1
ATOM 1660 C CA . ARG A 1 212 ? -22.471 -3.679 12.697 1.00 93.62 212 ARG A CA 1
ATOM 1661 C C . ARG A 1 212 ? -22.760 -2.210 12.927 1.00 93.62 212 ARG A C 1
ATOM 1663 O O . ARG A 1 212 ? -22.921 -1.499 11.943 1.00 93.62 212 ARG A O 1
ATOM 1670 N N . GLU A 1 213 ? -22.843 -1.786 14.181 1.00 93.81 213 GLU A N 1
ATOM 1671 C CA . GLU A 1 213 ? -23.127 -0.401 14.541 1.00 93.81 213 GLU A CA 1
ATOM 1672 C C . GLU A 1 213 ? -22.058 0.539 13.978 1.00 93.81 213 GLU A C 1
ATOM 1674 O O . GLU A 1 213 ? -22.389 1.451 13.221 1.00 93.81 213 GLU A O 1
ATOM 1679 N N . GLU A 1 214 ? -20.781 0.250 14.234 1.00 92.81 214 GLU A N 1
ATOM 1680 C CA . GLU A 1 214 ? -19.666 1.088 13.785 1.00 92.81 214 GLU A CA 1
ATOM 1681 C C . GLU A 1 214 ? -19.528 1.128 12.256 1.00 92.81 214 GLU A C 1
ATOM 1683 O O . GLU A 1 214 ? -19.343 2.201 11.686 1.00 92.81 214 GLU A O 1
ATOM 1688 N N . ILE A 1 215 ? -19.678 -0.001 11.549 1.00 92.50 215 ILE A N 1
ATOM 1689 C CA . ILE A 1 215 ? -19.604 -0.014 10.072 1.00 92.50 215 ILE A CA 1
ATOM 1690 C C . ILE A 1 215 ? -20.840 0.642 9.431 1.00 92.50 215 ILE A C 1
ATOM 1692 O O . ILE A 1 215 ? -20.765 1.126 8.298 1.00 92.50 215 ILE A O 1
ATOM 1696 N N . GLN A 1 216 ? -21.991 0.644 10.111 1.00 94.38 216 GLN A N 1
ATOM 1697 C CA . GLN A 1 216 ? -23.221 1.247 9.593 1.00 94.38 216 GLN A CA 1
ATOM 1698 C C . GLN A 1 216 ? -23.203 2.782 9.668 1.00 94.38 216 GLN A C 1
ATOM 1700 O O . GLN A 1 216 ? -23.958 3.421 8.928 1.00 94.38 216 GLN A O 1
ATOM 1705 N N . LYS A 1 217 ? -22.337 3.383 10.498 1.00 93.69 217 LYS A N 1
ATOM 1706 C CA . LYS A 1 217 ? -22.132 4.839 10.546 1.00 93.69 217 LYS A CA 1
ATOM 1707 C C . LYS A 1 217 ? -21.779 5.385 9.154 1.00 93.69 217 LYS A C 1
ATOM 1709 O O . LYS A 1 217 ? -21.075 4.748 8.373 1.00 93.69 217 LYS A O 1
ATOM 1714 N N . GLY A 1 218 ? -22.389 6.513 8.784 1.00 90.69 218 GLY A N 1
ATOM 1715 C CA . GLY A 1 218 ? -22.255 7.128 7.455 1.00 90.69 218 GLY A CA 1
ATOM 1716 C C . GLY A 1 218 ? -22.853 6.344 6.271 1.00 90.69 218 GLY A C 1
ATOM 1717 O O . GLY A 1 218 ? -23.020 6.903 5.183 1.00 90.69 218 GLY A O 1
ATOM 1718 N N . ARG A 1 219 ? -23.238 5.070 6.445 1.00 93.88 219 ARG A N 1
ATOM 1719 C CA . ARG A 1 219 ? -23.788 4.218 5.378 1.00 93.88 219 ARG A CA 1
ATOM 1720 C C . ARG A 1 219 ? -25.297 4.350 5.244 1.00 93.88 219 ARG A C 1
ATOM 1722 O O . ARG A 1 219 ? -26.052 4.132 6.187 1.00 93.88 219 ARG A O 1
ATOM 1729 N N . LYS A 1 220 ? -25.752 4.563 4.005 1.00 89.00 220 LYS A N 1
ATOM 1730 C CA . LYS A 1 220 ? -27.180 4.483 3.639 1.00 89.00 220 LYS A CA 1
ATOM 1731 C C . LYS A 1 220 ? -27.657 3.048 3.409 1.00 89.00 220 LYS A C 1
ATOM 1733 O O . LYS A 1 220 ? -28.806 2.728 3.686 1.00 89.00 220 LYS A O 1
ATOM 1738 N N . ALA A 1 221 ? -26.792 2.195 2.859 1.00 90.38 221 ALA A N 1
ATOM 1739 C CA . ALA A 1 221 ? -27.101 0.790 2.617 1.00 90.38 221 ALA A CA 1
ATOM 1740 C C . ALA A 1 221 ? -26.822 -0.044 3.872 1.00 90.38 221 ALA A C 1
ATOM 1742 O O . ALA A 1 221 ? -25.818 0.178 4.551 1.00 90.38 221 ALA A O 1
ATOM 1743 N N . ALA A 1 222 ? -27.683 -1.025 4.151 1.00 90.44 222 ALA A N 1
ATOM 1744 C CA . ALA A 1 222 ? -27.502 -1.929 5.280 1.00 90.44 222 ALA A CA 1
ATOM 1745 C C . ALA A 1 222 ? -26.211 -2.749 5.132 1.00 90.44 222 ALA A C 1
ATOM 1747 O O . ALA A 1 222 ? -25.932 -3.292 4.057 1.00 90.44 222 ALA A O 1
ATOM 1748 N N . PHE A 1 223 ? -25.438 -2.864 6.211 1.00 91.31 223 PHE A N 1
ATOM 1749 C CA . PHE A 1 223 ? -24.246 -3.701 6.248 1.00 91.31 223 PHE A CA 1
ATOM 1750 C C . PHE A 1 223 ? -24.634 -5.185 6.100 1.00 91.31 223 PHE A C 1
ATOM 1752 O O . PHE A 1 223 ? -25.355 -5.735 6.941 1.00 91.31 223 PHE A O 1
ATOM 1759 N N . PRO A 1 224 ? -24.206 -5.862 5.018 1.00 90.94 224 PRO A N 1
ATOM 1760 C CA . PRO A 1 224 ? -24.662 -7.212 4.744 1.00 90.94 224 PRO A CA 1
ATOM 1761 C C . PRO A 1 224 ? -24.000 -8.219 5.689 1.00 90.94 224 PRO A C 1
ATOM 1763 O O . PRO A 1 224 ? -22.785 -8.225 5.884 1.00 90.94 224 PRO A O 1
ATOM 1766 N N . ARG A 1 225 ? -24.800 -9.161 6.203 1.00 91.25 225 ARG A N 1
ATOM 1767 C CA . ARG A 1 225 ? -24.333 -10.209 7.129 1.00 91.25 225 ARG A CA 1
ATOM 1768 C C . ARG A 1 225 ? -23.165 -11.030 6.573 1.00 91.25 225 ARG A C 1
ATOM 1770 O O . ARG A 1 225 ? -22.323 -11.468 7.347 1.00 91.25 225 ARG A O 1
ATOM 1777 N N . PHE A 1 226 ? -23.098 -11.241 5.256 1.00 93.75 226 PHE A N 1
ATOM 1778 C CA . PHE A 1 226 ? -22.002 -12.008 4.660 1.00 93.75 226 PHE A CA 1
ATOM 1779 C C . PHE A 1 226 ? -20.644 -11.313 4.842 1.00 93.75 226 PHE A C 1
ATOM 1781 O O . PHE A 1 226 ? -19.664 -12.009 5.073 1.00 93.75 226 PHE A O 1
ATOM 1788 N N . LEU A 1 227 ? -20.578 -9.973 4.792 1.00 92.12 227 LEU A N 1
ATOM 1789 C CA . LEU A 1 227 ? -19.322 -9.242 4.994 1.00 92.12 227 LEU A CA 1
ATOM 1790 C C . LEU A 1 227 ? -18.850 -9.343 6.441 1.00 92.12 227 LEU A C 1
ATOM 1792 O O . LEU A 1 227 ? -17.655 -9.485 6.674 1.00 92.12 227 LEU A O 1
ATOM 1796 N N . LEU A 1 228 ? -19.780 -9.358 7.401 1.00 93.88 228 LEU A N 1
ATOM 1797 C CA . LEU A 1 228 ? -19.449 -9.638 8.797 1.00 93.88 228 LEU A CA 1
ATOM 1798 C C . LEU A 1 228 ? -18.838 -11.032 8.947 1.00 93.88 228 LEU A C 1
ATOM 1800 O O . LEU A 1 228 ? -17.789 -11.179 9.563 1.00 93.88 228 LEU A O 1
ATOM 1804 N N . LEU A 1 229 ? -19.469 -12.055 8.359 1.00 94.31 229 LEU A N 1
ATOM 1805 C CA . LEU A 1 229 ? -18.954 -13.427 8.408 1.00 94.31 229 LEU A CA 1
ATOM 1806 C C . LEU A 1 229 ? -17.603 -13.548 7.688 1.00 94.31 229 LEU A C 1
ATOM 1808 O O . LEU A 1 229 ? -16.707 -14.241 8.166 1.00 94.31 229 LEU A O 1
ATOM 1812 N N . MET A 1 230 ? -17.435 -12.846 6.568 1.00 94.56 230 MET A N 1
ATOM 1813 C CA . MET A 1 230 ? -16.177 -12.795 5.830 1.00 94.56 230 MET A CA 1
ATOM 1814 C C . MET A 1 230 ? -15.071 -12.155 6.674 1.00 94.56 230 MET A C 1
ATOM 1816 O O . MET A 1 230 ? -13.995 -12.727 6.793 1.00 94.56 230 MET A O 1
ATOM 1820 N N . GLY A 1 231 ? -15.333 -11.025 7.329 1.00 92.44 231 GLY A N 1
ATOM 1821 C CA . GLY A 1 231 ? -14.376 -10.404 8.243 1.00 92.44 231 GLY A CA 1
ATOM 1822 C C . GLY A 1 231 ? -14.028 -11.307 9.431 1.00 92.44 231 GLY A C 1
ATOM 1823 O O . GLY A 1 231 ? -12.861 -11.589 9.700 1.00 92.44 231 GLY A O 1
ATOM 1824 N N . LYS A 1 232 ? -15.052 -11.849 10.088 1.00 94.12 232 LYS A N 1
ATOM 1825 C CA . LYS A 1 232 ? -14.905 -12.647 11.307 1.00 94.12 232 LYS A CA 1
ATOM 1826 C C . LYS A 1 232 ? -14.181 -13.977 11.103 1.00 94.12 232 LYS A C 1
ATOM 1828 O O . LYS A 1 232 ? -13.389 -14.372 11.954 1.00 94.12 232 LYS A O 1
ATOM 1833 N N . TYR A 1 233 ? -14.463 -14.682 10.009 1.00 94.75 233 TYR A N 1
ATOM 1834 C CA . TYR A 1 233 ? -13.914 -16.020 9.768 1.00 94.75 233 TYR A CA 1
ATOM 1835 C C . TYR A 1 233 ? -12.824 -16.025 8.702 1.00 94.75 233 TYR A C 1
ATOM 1837 O O . TYR A 1 233 ? -11.755 -16.589 8.924 1.00 94.75 233 TYR A O 1
ATOM 1845 N N . VAL A 1 234 ? -13.073 -15.398 7.550 1.00 93.38 234 VAL A N 1
ATOM 1846 C CA . VAL A 1 234 ? -12.139 -15.447 6.418 1.00 93.38 234 VAL A CA 1
ATOM 1847 C C . VAL A 1 234 ? -10.950 -14.531 6.678 1.00 93.38 234 VAL A C 1
ATOM 1849 O O . VAL A 1 234 ? -9.818 -14.997 6.621 1.00 93.38 234 VAL A O 1
ATOM 1852 N N . PHE A 1 235 ? -11.173 -13.262 7.026 1.00 91.19 235 PHE A N 1
ATOM 1853 C CA . PHE A 1 235 ? -10.073 -12.323 7.255 1.00 91.19 235 PHE A CA 1
ATOM 1854 C C . PHE A 1 235 ? -9.249 -12.682 8.498 1.00 91.19 235 PHE A C 1
ATOM 1856 O O . PHE A 1 235 ? -8.027 -12.742 8.395 1.00 91.19 235 PHE A O 1
ATOM 1863 N N . CYS A 1 236 ? -9.881 -13.013 9.633 1.00 92.81 236 CYS A N 1
ATOM 1864 C CA . CYS A 1 236 ? -9.159 -13.512 10.814 1.00 92.81 236 CYS A CA 1
ATOM 1865 C C . CYS A 1 236 ? -8.387 -14.814 10.533 1.00 92.81 236 CYS A C 1
ATOM 1867 O O . CYS A 1 236 ? -7.267 -14.985 11.010 1.00 92.81 236 CYS A O 1
ATOM 1869 N N . GLY A 1 237 ? -8.966 -15.737 9.756 1.00 92.25 237 GLY A N 1
ATOM 1870 C CA . GLY A 1 237 ? -8.295 -16.979 9.377 1.00 92.25 237 GLY A CA 1
ATOM 1871 C C . GLY A 1 237 ? -7.094 -16.731 8.465 1.00 92.25 237 GLY A C 1
ATOM 1872 O O . GLY A 1 237 ? -6.015 -17.264 8.707 1.00 92.25 237 GLY A O 1
ATOM 1873 N N . ILE A 1 238 ? -7.254 -15.883 7.447 1.00 89.31 238 ILE A N 1
ATOM 1874 C CA . ILE A 1 238 ? -6.177 -15.522 6.520 1.00 89.31 238 ILE A CA 1
ATOM 1875 C C . ILE A 1 238 ? -5.058 -14.780 7.249 1.00 89.31 238 ILE A C 1
ATOM 1877 O O . ILE A 1 238 ? -3.901 -15.132 7.049 1.00 89.31 238 ILE A O 1
ATOM 1881 N N . SER A 1 239 ? -5.357 -13.803 8.110 1.00 88.62 239 SER A N 1
ATOM 1882 C CA . SER A 1 239 ? -4.315 -13.079 8.853 1.00 88.62 239 SER A CA 1
ATOM 1883 C C . SER A 1 239 ? -3.531 -14.000 9.790 1.00 88.62 239 SER A C 1
ATOM 1885 O O . SER A 1 239 ? -2.307 -13.896 9.857 1.00 88.62 239 SER A O 1
ATOM 1887 N N . PHE A 1 240 ? -4.196 -14.974 10.421 1.00 90.31 240 PHE A N 1
ATOM 1888 C CA . PHE A 1 240 ? -3.517 -16.023 11.183 1.00 90.31 240 PHE A CA 1
ATOM 1889 C C . PHE A 1 240 ? -2.618 -16.900 10.301 1.00 90.31 240 PHE A C 1
ATOM 1891 O O . PHE A 1 240 ? -1.462 -17.148 10.640 1.00 90.31 240 PHE A O 1
ATOM 1898 N N . ILE A 1 241 ? -3.124 -17.347 9.149 1.00 87.19 241 ILE A N 1
ATOM 1899 C CA . ILE A 1 241 ? -2.356 -18.158 8.197 1.00 87.19 241 ILE A CA 1
ATOM 1900 C C . ILE A 1 241 ? -1.132 -17.383 7.696 1.00 87.19 241 ILE A C 1
ATOM 1902 O O . ILE A 1 241 ? -0.038 -17.937 7.688 1.00 87.19 241 ILE A O 1
ATOM 1906 N N . VAL A 1 242 ? -1.284 -16.109 7.326 1.00 84.50 242 VAL A N 1
ATOM 1907 C CA . VAL A 1 242 ? -0.176 -15.248 6.880 1.00 84.50 242 VAL A CA 1
ATOM 1908 C C . VAL A 1 242 ? 0.868 -15.091 7.980 1.00 84.50 242 VAL A C 1
ATOM 1910 O O . VAL A 1 242 ? 2.055 -15.193 7.690 1.00 84.50 242 VAL A O 1
ATOM 1913 N N . PHE A 1 243 ? 0.452 -14.917 9.236 1.00 86.75 243 PHE A N 1
ATOM 1914 C CA . PHE A 1 243 ? 1.376 -14.855 10.368 1.00 86.75 243 PHE A CA 1
ATOM 1915 C C . PHE A 1 243 ? 2.179 -16.155 10.531 1.00 86.75 243 PHE A C 1
ATOM 1917 O O . PHE A 1 243 ? 3.407 -16.122 10.566 1.00 86.75 243 PHE A O 1
ATOM 1924 N N . ILE A 1 244 ? 1.512 -17.313 10.554 1.00 88.62 244 ILE A N 1
ATOM 1925 C CA . ILE A 1 244 ? 2.191 -18.610 10.697 1.00 88.62 244 ILE A CA 1
ATOM 1926 C C . ILE A 1 244 ? 3.102 -18.901 9.501 1.00 88.62 244 ILE A C 1
ATOM 1928 O O . ILE A 1 244 ? 4.254 -19.300 9.674 1.00 88.62 244 ILE A O 1
ATOM 1932 N N . LEU A 1 245 ? 2.607 -18.697 8.281 1.00 83.44 245 LEU A N 1
ATOM 1933 C CA . LEU A 1 245 ? 3.371 -18.965 7.068 1.00 83.44 245 LEU A CA 1
ATOM 1934 C C . LEU A 1 245 ? 4.540 -17.990 6.905 1.00 83.44 245 LEU A C 1
ATOM 1936 O O . LEU A 1 245 ? 5.609 -18.421 6.485 1.00 83.44 245 LEU A O 1
ATOM 1940 N N . GLY A 1 246 ? 4.380 -16.726 7.294 1.00 80.62 246 GLY A N 1
ATOM 1941 C CA . GLY A 1 246 ? 5.469 -15.753 7.307 1.00 80.62 246 GLY A CA 1
ATOM 1942 C C . GLY A 1 246 ? 6.636 -16.201 8.179 1.00 80.62 246 GLY A C 1
ATOM 1943 O O . GLY A 1 246 ? 7.787 -16.123 7.748 1.00 80.62 246 GLY A O 1
ATOM 1944 N N . ILE A 1 247 ? 6.341 -16.748 9.364 1.00 84.19 247 ILE A N 1
ATOM 1945 C CA . ILE A 1 247 ? 7.354 -17.313 10.266 1.00 84.19 247 ILE A CA 1
ATOM 1946 C C . ILE A 1 247 ? 8.012 -18.548 9.639 1.00 84.19 247 ILE A C 1
ATOM 1948 O O . ILE A 1 247 ? 9.236 -18.647 9.608 1.00 84.19 247 ILE A O 1
ATOM 1952 N N . LEU A 1 248 ? 7.218 -19.486 9.114 1.00 83.75 248 LEU A N 1
ATOM 1953 C CA . LEU A 1 248 ? 7.736 -20.746 8.566 1.00 83.75 248 LEU A CA 1
ATOM 1954 C C . LEU A 1 248 ? 8.623 -20.537 7.331 1.00 83.75 248 LEU A C 1
ATOM 1956 O O . LEU A 1 248 ? 9.659 -21.188 7.190 1.00 83.75 248 LEU A O 1
ATOM 1960 N N . TYR A 1 249 ? 8.234 -19.623 6.444 1.00 78.31 249 TYR A N 1
ATOM 1961 C CA . TYR A 1 249 ? 8.949 -19.346 5.198 1.00 78.31 249 TYR A CA 1
ATOM 1962 C C . TYR A 1 249 ? 9.981 -18.220 5.320 1.00 78.31 249 TYR A C 1
ATOM 1964 O O . TYR A 1 249 ? 10.620 -17.897 4.320 1.00 78.31 249 TYR A O 1
ATOM 1972 N N . HIS A 1 250 ? 10.188 -17.680 6.528 1.00 76.69 250 HIS A N 1
ATOM 1973 C CA . HIS A 1 250 ? 11.127 -16.588 6.803 1.00 76.69 250 HIS A CA 1
ATOM 1974 C C . HIS A 1 250 ? 10.906 -15.374 5.884 1.00 76.69 250 HIS A C 1
ATOM 1976 O O . HIS A 1 250 ? 11.860 -14.747 5.431 1.00 76.69 250 HIS A O 1
ATOM 1982 N N . GLY A 1 251 ? 9.644 -15.064 5.580 1.00 67.56 251 GLY A N 1
ATOM 1983 C CA . GLY A 1 251 ? 9.285 -14.003 4.645 1.00 67.56 251 GLY A CA 1
ATOM 1984 C C . GLY A 1 251 ? 7.847 -14.116 4.150 1.00 67.56 251 GLY A C 1
ATOM 1985 O O . GLY A 1 251 ? 7.309 -15.213 3.996 1.00 67.56 251 GLY A O 1
ATOM 1986 N N . ILE A 1 252 ? 7.231 -12.966 3.880 1.00 58.97 252 ILE A N 1
ATOM 1987 C CA . ILE A 1 252 ? 5.889 -12.856 3.278 1.00 58.97 252 ILE A CA 1
ATOM 1988 C C . ILE A 1 252 ? 5.916 -12.178 1.897 1.00 58.97 252 ILE A C 1
ATOM 1990 O O . ILE A 1 252 ? 4.867 -11.879 1.336 1.00 58.97 252 ILE A O 1
ATOM 1994 N N . GLY A 1 253 ? 7.103 -11.978 1.323 1.00 52.81 253 GLY A N 1
ATOM 1995 C CA . GLY A 1 253 ? 7.332 -11.368 0.013 1.00 52.81 253 GLY A CA 1
ATOM 1996 C C . GLY A 1 253 ? 8.817 -11.252 -0.258 1.00 52.81 253 GLY A C 1
ATOM 1997 O O . GLY A 1 253 ? 9.520 -10.842 0.687 1.00 52.81 253 GLY A O 1
#

Organism: NCBI:txid1226633

Sequence (253 aa):
MATRVFFLEDSTIGYQFLWKADFEKMFQIKTWIFALGQAFFSLSLAGSGTVVYGSYLKEDVDVLNSSLHVSFYDTLAAILAALVIIPAVFSFGMEVSAGPGLMFLAMPRVFQQMPFGRIFSCIFFSAVFLAGMTSLVNLFESSIEALQEKFSLERWKAVSIVMGLSFCLGILVEDATYLGKLMDMVSIYFIPLGAFLSAVLFYWICGDDFVREEIQKGRKAAFPRFLLLMGKYVFCGISFIVFILGILYHGIG

InterPro domains:
  IPR000175 Sodium:neurotransmitter symporter [PF00209] (5-247)
  IPR000175 Sodium:neurotransmitter symporter [PS50267] (1-253)
  IPR000175 Sodium:neurotransmitter symporter [PTHR42948] (3-251)
  IPR037272 Sodium:neurotransmitter symporter superfamily [SSF161070] (2-249)

Foldseek 3Di:
DLVLLVPFPQLVVLVCVVPPDDVVVVPDPLSVLQVLLCLCVLLVLLAPLVVLVVVVDDLLDQPVVVSVVSSVVSVVVVVVCSSRQRSLCRSVVHDPPPPPCSCVVRLLVSLVPDDVSVVVVVVVVVVVVVVVVVVVCSRLSSQLVVCCVPVVDDSVVSVCVSVVVVVVVCVVPPPPVVVVVVCLCCSQANRLVSSLVVLCCQLPVCHDVNNQVSNCRSDPDHDDPVVSVCSNPVSNVSSVVSNVVSVVVSHSD

Secondary structure (DSSP, 8-state):
-HHHHHTSTTHHHHHHHHH---HHHHT-HHHHHHHHHHHHHHTTTT-HHHHHHHHTS-TTS-HHHHHHHHHHHHHHHHHHHHHHHHHHHHHTT--GGGGGGHHHHHHHHHHHTSTTHHHHHHHHHHHHHHHHHHHHHHHHHHHHHHHHHHH---HHHHHHHHHHHHHHHHHHT--HHHHHHHHHHIIIIIHHHHHHHHHHIIIIISHHHHHHHHHHTT-SSPPPHHHHHIIIIIIHHHHHHHHHHHHHTT---

Radius of gyration: 21.23 Å; chains: 1; bounding box: 52×45×57 Å

pLDDT: mean 87.64, std 7.33, range [52.81, 96.0]